Protein AF-A0A9D8MUG5-F1 (afdb_monomer_lite)

Foldseek 3Di:
DKFFAAPVLVVCVVVQLVLQVVLLVVDDPVCSVVSSVVQVVLSVVSNVQHQFKMFAKDQDDPPDDPPDTQIFTPDDIDGHDPQKGWQNQLWDDDDDPVVQLCQLQDPPAQLVHGRHAAWAWAAPPGNSHGIDITGDWDADPQLATWHWHDHDPDHDTDTDDHDQVSLKDKTFMFGPPPQDPDVPDRDDPDSVNSNNTHGQWIWIQHRGRRDTDIDGDDD

Structure (mmCIF, N/CA/C/O backbone):
data_AF-A0A9D8MUG5-F1
#
_entry.id   AF-A0A9D8MUG5-F1
#
loop_
_atom_site.group_PDB
_atom_site.id
_atom_site.type_symbol
_atom_site.label_atom_id
_atom_site.label_alt_id
_atom_site.label_comp_id
_atom_site.label_asym_id
_atom_site.label_entity_id
_atom_site.label_seq_id
_atom_site.pdbx_PDB_ins_code
_atom_site.Cartn_x
_atom_site.Cartn_y
_atom_site.Cartn_z
_atom_site.occupancy
_atom_site.B_iso_or_equiv
_atom_site.auth_seq_id
_atom_site.auth_comp_id
_atom_site.auth_asym_id
_atom_site.auth_atom_id
_atom_site.pdbx_PDB_model_num
ATOM 1 N N . TYR A 1 1 ? -7.964 1.085 -3.682 1.00 86.62 1 TYR A N 1
ATOM 2 C CA . TYR A 1 1 ? -6.526 1.235 -3.407 1.00 86.62 1 TYR A CA 1
ATOM 3 C C . TYR A 1 1 ? -5.907 -0.123 -3.105 1.00 86.62 1 TYR A C 1
ATOM 5 O O . TYR A 1 1 ? -6.587 -0.961 -2.523 1.00 86.62 1 TYR A O 1
ATOM 13 N N . MET A 1 2 ? -4.649 -0.337 -3.486 1.00 87.50 2 MET A N 1
ATOM 14 C CA . MET A 1 2 ? -3.816 -1.467 -3.066 1.00 87.50 2 MET A CA 1
ATOM 15 C C . MET A 1 2 ? -2.778 -0.959 -2.061 1.00 87.50 2 MET A C 1
ATOM 17 O O . MET A 1 2 ? -2.076 0.012 -2.348 1.00 87.50 2 MET A O 1
ATOM 21 N N . PHE A 1 3 ? -2.715 -1.590 -0.892 1.00 84.69 3 PHE A N 1
ATOM 22 C CA . PHE A 1 3 ? -1.836 -1.204 0.216 1.00 84.69 3 PHE A CA 1
ATOM 23 C C . PHE A 1 3 ? -0.739 -2.192 0.430 1.00 84.69 3 PHE A C 1
ATOM 25 O O . PHE A 1 3 ? -0.927 -3.369 0.165 1.00 84.69 3 PHE A O 1
ATOM 32 N N . PHE A 1 4 ? 0.344 -1.708 1.009 1.00 84.25 4 PHE A N 1
ATOM 33 C CA . PHE A 1 4 ? 1.510 -2.503 1.319 1.00 84.25 4 PHE A CA 1
ATOM 34 C C . PHE A 1 4 ? 1.827 -2.344 2.798 1.00 84.25 4 PHE A C 1
ATOM 36 O O . PHE A 1 4 ? 1.735 -1.242 3.343 1.00 84.25 4 PHE A O 1
ATOM 43 N N . VAL A 1 5 ? 2.219 -3.434 3.448 1.00 75.19 5 VAL A N 1
ATOM 44 C CA . VAL A 1 5 ? 2.819 -3.343 4.781 1.00 75.19 5 VAL A CA 1
ATOM 45 C C . VAL A 1 5 ? 4.248 -2.828 4.616 1.00 75.19 5 VAL A C 1
ATOM 47 O O . VAL A 1 5 ? 5.048 -3.437 3.906 1.00 75.19 5 VAL A O 1
ATOM 50 N N . THR A 1 6 ? 4.590 -1.713 5.264 1.00 70.81 6 THR A N 1
ATOM 51 C CA . THR A 1 6 ? 5.901 -1.056 5.095 1.00 70.81 6 THR A CA 1
ATOM 52 C C . THR A 1 6 ? 6.637 -0.831 6.409 1.00 70.81 6 THR A C 1
ATOM 54 O O . THR A 1 6 ? 6.110 -1.078 7.490 1.00 70.81 6 THR A O 1
ATOM 57 N N . THR A 1 7 ? 7.873 -0.335 6.342 1.00 59.06 7 THR A N 1
ATOM 58 C CA . THR A 1 7 ? 8.674 -0.016 7.536 1.00 59.06 7 THR A CA 1
ATOM 59 C C . THR A 1 7 ? 8.143 1.152 8.357 1.00 59.06 7 THR A C 1
ATOM 61 O O . THR A 1 7 ? 8.495 1.250 9.532 1.00 59.06 7 THR A O 1
ATOM 64 N N . ASN A 1 8 ? 7.239 1.985 7.824 1.00 59.84 8 ASN A N 1
ATOM 65 C CA . ASN A 1 8 ? 6.550 2.994 8.640 1.00 59.84 8 ASN A CA 1
ATOM 66 C C . ASN A 1 8 ? 5.778 2.371 9.807 1.00 59.84 8 ASN A C 1
ATOM 68 O O . ASN A 1 8 ? 5.581 3.029 10.824 1.00 59.84 8 ASN A O 1
ATOM 72 N N . VAL A 1 9 ? 5.433 1.084 9.721 1.00 57.09 9 VAL A N 1
ATOM 73 C CA . VAL A 1 9 ? 4.815 0.340 10.820 1.00 57.09 9 VAL A CA 1
ATOM 74 C C . VAL A 1 9 ? 5.749 0.235 12.044 1.00 57.09 9 VAL A C 1
ATOM 76 O O . VAL A 1 9 ? 5.262 0.244 13.172 1.00 57.09 9 VAL A O 1
ATOM 79 N N . TYR A 1 10 ? 7.082 0.207 11.877 1.00 56.44 10 TYR A N 1
ATOM 80 C CA . TYR A 1 10 ? 8.023 0.221 13.012 1.00 56.44 10 TYR A CA 1
ATOM 81 C C . TYR A 1 10 ? 8.071 1.577 13.717 1.00 56.44 10 TYR A C 1
ATOM 83 O O . TYR A 1 10 ? 8.024 1.621 14.946 1.00 56.44 10 TYR A O 1
ATOM 91 N N . TRP A 1 11 ? 8.117 2.672 12.955 1.00 59.03 11 TRP A N 1
ATOM 92 C CA . TRP A 1 11 ? 8.057 4.028 13.511 1.00 59.03 11 TRP A CA 1
ATOM 93 C C . TRP A 1 11 ? 6.721 4.277 14.218 1.00 59.03 11 TRP A C 1
ATOM 95 O O . TRP A 1 11 ? 6.674 4.852 15.304 1.00 59.03 11 TRP A O 1
ATOM 105 N N . GLU A 1 12 ? 5.638 3.750 13.650 1.00 67.25 12 GLU A N 1
ATOM 106 C CA . GLU A 1 12 ? 4.290 3.863 14.199 1.00 67.25 12 GLU A CA 1
ATOM 107 C C . GLU A 1 12 ? 3.987 2.866 15.326 1.00 67.25 12 GLU A C 1
ATOM 109 O O . GLU A 1 12 ? 3.013 3.057 16.056 1.00 67.25 12 GLU A O 1
ATOM 114 N N . ARG A 1 13 ? 4.830 1.846 15.553 1.00 67.50 13 ARG A N 1
ATOM 115 C CA . ARG A 1 13 ? 4.670 0.870 16.649 1.00 67.50 13 ARG A CA 1
ATOM 116 C C . ARG A 1 13 ? 4.502 1.555 17.999 1.00 67.50 13 ARG A C 1
ATOM 118 O O . ARG A 1 13 ? 3.660 1.147 18.794 1.00 67.50 13 ARG A O 1
ATOM 125 N N . ASN A 1 14 ? 5.282 2.608 18.236 1.00 69.25 14 ASN A N 1
ATOM 126 C CA . ASN A 1 14 ? 5.263 3.342 19.499 1.00 69.25 14 ASN A CA 1
ATOM 127 C C . ASN A 1 14 ? 3.945 4.113 19.700 1.00 69.25 14 ASN A C 1
ATOM 129 O O . ASN A 1 14 ? 3.515 4.304 20.834 1.00 69.25 14 ASN A O 1
ATOM 133 N N . ASN A 1 15 ? 3.264 4.490 18.613 1.00 79.50 15 ASN A N 1
ATOM 134 C CA . ASN A 1 15 ? 1.992 5.212 18.649 1.00 79.50 15 ASN A CA 1
ATOM 135 C C . ASN A 1 15 ? 0.775 4.294 18.490 1.00 79.50 15 ASN A C 1
ATOM 137 O O . ASN A 1 15 ? -0.341 4.703 18.821 1.00 79.50 15 ASN A O 1
ATOM 141 N N . PHE A 1 16 ? 0.965 3.069 17.989 1.00 85.06 16 PHE A N 1
ATOM 142 C CA . PHE A 1 16 ? -0.126 2.163 17.643 1.00 85.06 16 PHE A CA 1
ATOM 143 C C . PHE A 1 16 ? -1.050 1.904 18.826 1.00 85.06 16 PHE A C 1
ATOM 145 O O . PHE A 1 16 ? -2.257 2.060 18.687 1.00 85.06 16 PHE A O 1
ATOM 152 N N . GLN A 1 17 ? -0.507 1.578 20.003 1.00 86.88 17 GLN A N 1
ATOM 153 C CA . GLN A 1 17 ? -1.332 1.291 21.178 1.00 86.88 17 GLN A CA 1
ATOM 154 C C . GLN A 1 17 ? -2.202 2.494 21.571 1.00 86.88 17 GLN A C 1
ATOM 156 O O . GLN A 1 17 ? -3.388 2.330 21.858 1.00 86.88 17 GLN A O 1
ATOM 161 N N . THR A 1 18 ? -1.633 3.700 21.546 1.00 89.44 18 THR A N 1
ATOM 162 C CA . THR A 1 18 ? -2.350 4.940 21.861 1.00 89.44 18 THR A CA 1
ATOM 163 C C . THR A 1 18 ? -3.447 5.217 20.838 1.00 89.44 18 THR A C 1
ATOM 165 O O . THR A 1 18 ? -4.594 5.444 21.219 1.00 89.44 18 THR A O 1
ATOM 168 N N . ARG A 1 19 ? -3.139 5.138 19.537 1.00 90.75 19 ARG A N 1
ATOM 169 C CA . ARG A 1 19 ? -4.132 5.368 18.476 1.00 90.75 19 ARG A CA 1
ATOM 170 C C . ARG A 1 19 ? -5.212 4.286 18.452 1.00 90.75 19 ARG A C 1
ATOM 172 O O . ARG A 1 19 ? -6.381 4.595 18.244 1.00 90.75 19 ARG A O 1
ATOM 179 N N . LEU A 1 20 ? -4.853 3.034 18.727 1.00 91.94 20 LEU A N 1
ATOM 180 C CA . LEU A 1 20 ? -5.801 1.929 18.828 1.00 91.94 20 LEU A CA 1
ATOM 181 C C . LEU A 1 20 ? -6.767 2.141 19.998 1.00 91.94 20 LEU A C 1
ATOM 183 O O . LEU A 1 20 ? -7.965 1.934 19.837 1.00 91.94 20 LEU A O 1
ATOM 187 N N . ASN A 1 21 ? -6.271 2.608 21.148 1.00 91.31 21 ASN A N 1
ATOM 188 C CA . ASN A 1 21 ? -7.122 2.957 22.287 1.00 91.31 21 ASN A CA 1
ATOM 189 C C . ASN A 1 21 ? -8.087 4.104 21.956 1.00 91.31 21 ASN A C 1
ATOM 191 O O . ASN A 1 21 ? -9.215 4.094 22.440 1.00 91.31 21 ASN A O 1
ATOM 195 N N . LEU A 1 22 ? -7.673 5.077 21.137 1.00 91.88 22 LEU A N 1
ATOM 196 C CA . LEU A 1 22 ? -8.565 6.137 20.655 1.00 91.88 22 LEU A CA 1
ATOM 197 C C . LEU A 1 22 ? -9.647 5.576 19.725 1.00 91.88 22 LEU A C 1
ATOM 199 O O . LEU A 1 22 ? -10.823 5.817 19.972 1.00 91.88 22 LEU A O 1
ATOM 203 N N . ALA A 1 23 ? -9.273 4.759 18.736 1.00 91.81 23 ALA A N 1
ATOM 204 C CA . ALA A 1 23 ? -10.227 4.100 17.839 1.00 91.81 23 ALA A CA 1
ATOM 205 C C . ALA A 1 23 ? -11.210 3.184 18.596 1.00 91.81 23 ALA A C 1
ATOM 207 O O . ALA A 1 23 ? -12.380 3.073 18.238 1.00 91.81 23 ALA A O 1
ATOM 208 N N . ALA A 1 24 ? -10.764 2.563 19.690 1.00 92.12 24 ALA A N 1
ATOM 209 C CA . ALA A 1 24 ? -11.597 1.708 20.529 1.00 92.12 24 ALA A CA 1
ATOM 210 C C . ALA A 1 24 ? -12.730 2.472 21.239 1.00 92.12 24 ALA A C 1
ATOM 212 O O . ALA A 1 24 ? -13.757 1.868 21.541 1.00 92.12 24 ALA A O 1
ATOM 213 N N . ARG A 1 25 ? -12.579 3.788 21.462 1.00 90.62 25 ARG A N 1
ATOM 214 C CA . ARG A 1 25 ? -13.641 4.651 22.018 1.00 90.62 25 ARG A CA 1
ATOM 215 C C . ARG A 1 25 ? -14.795 4.872 21.042 1.00 90.62 25 ARG A C 1
ATOM 217 O O . ARG A 1 25 ? -15.888 5.210 21.476 1.00 90.62 25 ARG A O 1
ATOM 224 N N . GLU A 1 26 ? -14.555 4.684 19.745 1.00 88.31 26 GLU A N 1
ATOM 225 C CA . GLU A 1 26 ? -15.586 4.759 18.703 1.00 88.31 26 GLU A CA 1
ATOM 226 C C . GLU A 1 26 ? -16.394 3.453 18.597 1.00 88.31 26 GLU A C 1
ATOM 228 O O . GLU A 1 26 ? -17.398 3.405 17.888 1.00 88.31 26 GLU A O 1
ATOM 233 N N . GLN A 1 27 ? -15.962 2.378 19.269 1.00 89.69 27 GLN A N 1
ATOM 234 C CA . GLN A 1 27 ? -16.643 1.085 19.239 1.00 89.69 27 GLN A CA 1
ATOM 235 C C . GLN A 1 27 ? -17.690 0.969 20.357 1.00 89.69 27 GLN A C 1
ATOM 237 O O . GLN A 1 27 ? -17.507 1.543 21.434 1.00 89.69 27 GLN A O 1
ATOM 242 N N . PRO A 1 28 ? -18.761 0.178 20.155 1.00 91.50 28 PRO A N 1
ATOM 243 C CA . PRO A 1 28 ? -19.678 -0.179 21.233 1.00 91.50 28 PRO A CA 1
ATOM 244 C C . PRO A 1 28 ? -18.924 -0.835 22.395 1.00 91.50 28 PRO A C 1
ATOM 246 O O . PRO A 1 28 ? -18.070 -1.692 22.165 1.00 91.50 28 PRO A O 1
ATOM 249 N N . SER A 1 29 ? -19.280 -0.493 23.636 1.00 86.50 29 SER A N 1
ATOM 250 C CA . SER A 1 29 ? -18.598 -0.984 24.848 1.00 86.50 29 SER A CA 1
ATOM 251 C C . SER A 1 29 ? -18.502 -2.513 24.920 1.00 86.50 29 SER A C 1
ATOM 253 O O . SER A 1 29 ? -17.484 -3.051 25.347 1.00 86.50 29 SER A O 1
ATOM 255 N N . ALA A 1 30 ? -19.534 -3.216 24.444 1.00 89.69 30 ALA A N 1
ATOM 256 C CA . ALA A 1 30 ? -19.579 -4.677 24.389 1.00 89.69 30 ALA A CA 1
ATOM 257 C C . ALA A 1 30 ? -18.585 -5.299 23.383 1.00 89.69 30 ALA A C 1
ATOM 259 O O . ALA A 1 30 ? -18.230 -6.468 23.514 1.00 89.69 30 ALA A O 1
ATOM 260 N N . GLU A 1 31 ? -18.129 -4.544 22.379 1.00 90.88 31 GLU A N 1
ATOM 261 C CA . GLU A 1 31 ? -17.195 -5.016 21.346 1.00 90.88 31 GLU A CA 1
ATOM 262 C C . GLU A 1 31 ? -15.752 -4.549 21.582 1.00 90.88 31 GLU A C 1
ATOM 264 O O . GLU A 1 31 ? -14.830 -5.081 20.960 1.00 90.88 31 GLU A O 1
ATOM 269 N N . THR A 1 32 ? -15.537 -3.573 22.470 1.00 92.19 32 THR A N 1
ATOM 270 C CA . THR A 1 32 ? -14.250 -2.890 22.665 1.00 92.19 32 THR A CA 1
ATOM 271 C C . THR A 1 32 ? -13.103 -3.858 22.947 1.00 92.19 32 THR A C 1
ATOM 273 O O . THR A 1 32 ? -12.063 -3.781 22.292 1.00 92.19 32 THR A O 1
ATOM 276 N N . GLU A 1 33 ? -13.273 -4.793 23.884 1.00 91.56 33 GLU A N 1
ATOM 277 C CA .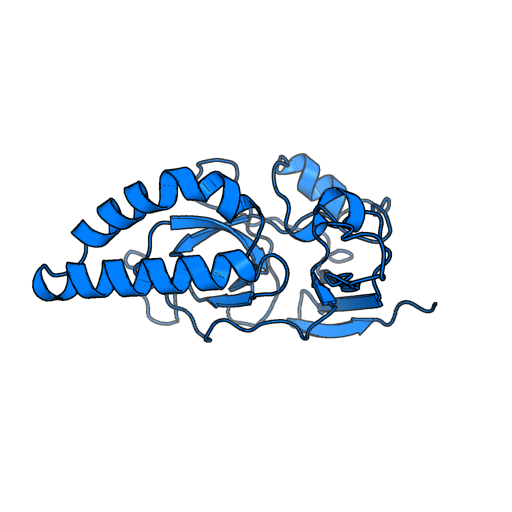 GLU A 1 33 ? -12.207 -5.732 24.250 1.00 91.56 33 GLU A CA 1
ATOM 278 C C . GLU A 1 33 ? -11.846 -6.658 23.081 1.00 91.56 33 GLU A C 1
ATOM 280 O O . GLU A 1 33 ? -10.672 -6.795 22.724 1.00 91.56 33 GLU A O 1
ATOM 285 N N . ARG A 1 34 ? -12.859 -7.219 22.413 1.00 92.44 34 ARG A N 1
ATOM 286 C CA . ARG A 1 34 ? -12.675 -8.075 21.237 1.00 92.44 34 ARG A CA 1
ATOM 287 C C . ARG A 1 34 ? -11.999 -7.319 20.093 1.00 92.44 34 ARG A C 1
ATOM 289 O O . ARG A 1 34 ? -11.113 -7.864 19.431 1.00 92.44 34 ARG A O 1
ATOM 296 N N . PHE A 1 35 ? -12.386 -6.066 19.861 1.00 94.00 35 PHE A N 1
ATOM 297 C CA . PHE A 1 35 ? -11.761 -5.194 18.868 1.00 94.00 35 PHE A CA 1
ATOM 298 C C . PHE A 1 35 ? -10.282 -4.944 19.185 1.00 94.00 35 PHE A C 1
ATOM 300 O O . PHE A 1 35 ? -9.434 -5.095 18.303 1.00 94.00 35 PHE A O 1
ATOM 307 N N . LEU A 1 36 ? -9.954 -4.612 20.436 1.00 93.44 36 LEU A N 1
ATOM 308 C CA . LEU A 1 36 ? -8.576 -4.384 20.868 1.00 93.44 36 LEU A CA 1
ATOM 309 C C . LEU A 1 36 ? -7.717 -5.639 20.689 1.00 93.44 36 LEU A C 1
ATOM 311 O O . LEU A 1 36 ? -6.631 -5.558 20.116 1.00 93.44 36 LEU A O 1
ATOM 315 N N . GLN A 1 37 ? -8.200 -6.795 21.150 1.00 92.94 37 GLN A N 1
ATOM 316 C CA . GLN A 1 37 ? -7.468 -8.060 21.056 1.00 92.94 37 GLN A CA 1
ATOM 317 C C . GLN A 1 37 ? -7.238 -8.475 19.596 1.00 92.94 37 GLN A C 1
ATOM 319 O O . GLN A 1 37 ? -6.098 -8.715 19.195 1.00 92.94 37 GLN A O 1
ATOM 324 N N . SER A 1 38 ? -8.296 -8.489 18.778 1.00 93.12 38 SER A N 1
ATOM 325 C CA . SER A 1 38 ? -8.195 -8.858 17.358 1.00 93.12 38 SER A CA 1
ATOM 326 C C . SER A 1 38 ? -7.302 -7.901 16.563 1.00 93.12 38 SER A C 1
ATOM 328 O O . SER A 1 38 ? -6.494 -8.349 15.750 1.00 93.12 38 SER A O 1
ATOM 330 N N . SER A 1 39 ? -7.372 -6.594 16.836 1.00 92.94 39 SER A N 1
ATOM 331 C CA . SER A 1 39 ? -6.522 -5.599 16.174 1.00 92.94 39 SER A CA 1
ATOM 332 C C . SER A 1 39 ? -5.051 -5.747 16.557 1.00 92.94 39 SER A C 1
ATOM 334 O O . SER A 1 39 ? -4.192 -5.631 15.689 1.00 92.94 39 SER A O 1
ATOM 336 N N . LYS A 1 40 ? -4.736 -6.042 17.825 1.00 90.31 40 LYS A N 1
ATOM 337 C CA . LYS A 1 40 ? -3.352 -6.300 18.258 1.00 90.31 40 LYS A CA 1
ATOM 338 C C . LYS A 1 40 ? -2.774 -7.547 17.599 1.00 90.31 40 LYS A C 1
ATOM 340 O O . LYS A 1 40 ? -1.646 -7.502 17.119 1.00 90.31 40 LYS A O 1
ATOM 345 N N . LEU A 1 41 ? -3.545 -8.634 17.547 1.00 91.19 41 LEU A N 1
ATOM 346 C CA . LEU A 1 41 ? -3.113 -9.873 16.903 1.00 91.19 41 LEU A CA 1
ATOM 347 C C . LEU A 1 41 ? -2.821 -9.647 15.416 1.00 91.19 41 LEU A C 1
ATOM 349 O O . LEU A 1 41 ? -1.750 -10.003 14.930 1.00 91.19 41 LEU A O 1
ATOM 353 N N . LEU A 1 42 ? -3.750 -8.997 14.710 1.00 90.88 42 LEU A N 1
ATOM 354 C CA . LEU A 1 42 ? -3.586 -8.713 13.289 1.00 90.88 42 LEU A CA 1
ATOM 355 C C . LEU A 1 42 ? -2.393 -7.781 13.028 1.00 90.88 42 LEU A C 1
ATOM 357 O O . LEU A 1 42 ? -1.621 -8.026 12.108 1.00 90.88 42 LEU A O 1
ATOM 361 N N . TRP A 1 43 ? -2.196 -6.756 13.861 1.00 87.12 43 TRP A N 1
ATOM 362 C CA . TRP A 1 43 ? -1.035 -5.865 13.785 1.00 87.12 43 TRP A CA 1
ATOM 363 C C . TRP A 1 43 ? 0.289 -6.628 13.930 1.00 87.12 43 TRP A C 1
ATOM 365 O O . TRP A 1 43 ? 1.184 -6.457 13.104 1.00 87.12 43 TRP A O 1
ATOM 375 N N . THR A 1 44 ? 0.405 -7.498 14.939 1.00 85.06 44 THR A N 1
ATOM 376 C CA . THR A 1 44 ? 1.609 -8.315 15.162 1.00 85.06 44 THR A CA 1
ATOM 377 C C . THR A 1 44 ? 1.914 -9.211 13.965 1.00 85.06 44 THR A C 1
ATOM 379 O O . THR A 1 44 ? 3.061 -9.258 13.523 1.00 85.06 44 THR A O 1
ATOM 382 N N . ASN A 1 45 ? 0.894 -9.863 13.402 1.00 86.69 45 ASN A N 1
ATOM 383 C CA . ASN A 1 45 ? 1.056 -10.720 12.227 1.00 86.69 45 ASN A CA 1
ATOM 384 C C . ASN A 1 45 ? 1.517 -9.917 11.005 1.00 86.69 45 ASN A C 1
ATOM 386 O O . ASN A 1 45 ? 2.424 -10.332 10.290 1.00 86.69 45 ASN A O 1
ATOM 390 N N . LEU A 1 46 ? 0.924 -8.742 10.780 1.00 86.38 46 LEU A N 1
ATOM 391 C CA . LEU A 1 46 ? 1.242 -7.914 9.620 1.00 86.38 46 LEU A CA 1
ATOM 392 C C . LEU A 1 46 ? 2.620 -7.268 9.714 1.00 86.38 46 LEU A C 1
ATOM 394 O O . LEU A 1 46 ? 3.295 -7.190 8.698 1.00 86.38 46 LEU A O 1
ATOM 398 N N . ILE A 1 47 ? 3.088 -6.863 10.901 1.00 80.56 47 ILE A N 1
ATOM 399 C CA . ILE A 1 47 ? 4.452 -6.325 11.066 1.00 80.56 47 ILE A CA 1
ATOM 400 C C . ILE A 1 47 ? 5.516 -7.282 10.532 1.00 80.56 47 ILE A C 1
ATOM 402 O O . ILE A 1 47 ? 6.518 -6.832 9.981 1.00 80.56 47 ILE A O 1
ATOM 406 N N . GLN A 1 48 ? 5.311 -8.588 10.691 1.00 79.94 48 GLN A N 1
ATOM 407 C CA . GLN A 1 48 ? 6.259 -9.602 10.231 1.00 79.94 48 GLN A CA 1
ATOM 408 C C . GLN A 1 48 ? 6.254 -9.767 8.703 1.00 79.94 48 GLN A C 1
ATOM 410 O O . GLN A 1 48 ? 7.157 -10.381 8.147 1.00 79.94 48 GLN A O 1
ATOM 415 N N . GLN A 1 49 ? 5.264 -9.194 8.016 1.00 85.00 49 GLN A N 1
ATOM 416 C CA . GLN A 1 49 ? 5.061 -9.299 6.572 1.00 85.00 49 GLN A CA 1
ATOM 417 C C . GLN A 1 49 ? 5.408 -7.991 5.839 1.00 85.00 49 GLN A C 1
ATOM 419 O O . GLN A 1 49 ? 4.829 -7.650 4.803 1.00 85.00 49 GLN A O 1
ATOM 424 N N . GLN A 1 50 ? 6.347 -7.216 6.387 1.00 83.25 50 GLN A N 1
ATOM 425 C CA . GLN A 1 50 ? 6.831 -5.998 5.741 1.00 83.25 50 GLN A CA 1
ATOM 426 C C . GLN A 1 50 ? 7.394 -6.290 4.355 1.00 83.25 50 GLN A C 1
ATOM 428 O O . GLN A 1 50 ? 8.130 -7.252 4.155 1.00 83.25 50 GLN A O 1
ATOM 433 N N . TYR A 1 51 ? 7.031 -5.435 3.400 1.00 85.88 51 TYR A N 1
ATOM 434 C CA . TYR A 1 51 ? 7.387 -5.543 1.985 1.00 85.88 51 TYR A CA 1
ATOM 435 C C . TYR A 1 51 ? 6.870 -6.798 1.272 1.00 85.88 51 TYR A C 1
ATOM 437 O O . TYR A 1 51 ? 7.114 -6.955 0.079 1.00 85.88 51 TYR A O 1
ATOM 445 N N . THR A 1 52 ? 6.134 -7.677 1.950 1.00 89.69 52 THR A N 1
ATOM 446 C CA . THR A 1 52 ? 5.610 -8.919 1.368 1.00 89.69 52 THR A CA 1
ATOM 447 C C . THR A 1 52 ? 4.091 -8.980 1.399 1.00 89.69 52 THR A C 1
ATOM 449 O O . THR A 1 52 ? 3.507 -9.644 0.546 1.00 89.69 52 THR A O 1
ATOM 452 N N . ALA A 1 53 ? 3.435 -8.265 2.315 1.00 90.75 53 ALA A N 1
ATOM 453 C CA . ALA A 1 53 ? 1.983 -8.240 2.411 1.00 90.75 53 ALA A CA 1
ATOM 454 C C . ALA A 1 53 ? 1.336 -7.045 1.710 1.00 90.75 53 ALA A C 1
ATOM 456 O O . ALA A 1 53 ? 1.828 -5.913 1.756 1.00 90.75 53 ALA A O 1
ATOM 457 N N . TYR A 1 54 ? 0.173 -7.310 1.119 1.00 93.56 54 TYR A N 1
ATOM 458 C CA . TYR A 1 54 ? -0.697 -6.309 0.529 1.00 93.56 54 TYR A CA 1
ATOM 459 C C . TYR A 1 54 ? -2.179 -6.646 0.715 1.00 93.56 54 TYR A C 1
ATOM 461 O O . TYR A 1 54 ? -2.554 -7.800 0.912 1.00 93.56 54 TYR A O 1
ATOM 469 N N . ALA A 1 55 ? -3.042 -5.639 0.616 1.00 93.75 55 ALA A N 1
ATOM 470 C CA . ALA A 1 55 ? -4.491 -5.825 0.604 1.00 93.75 55 ALA A CA 1
ATOM 471 C C . ALA A 1 55 ? -5.168 -4.797 -0.303 1.00 93.75 55 ALA A C 1
ATOM 473 O O . ALA A 1 55 ? -4.608 -3.735 -0.587 1.00 93.75 55 ALA A O 1
ATOM 474 N N . ILE A 1 56 ? -6.386 -5.103 -0.752 1.00 92.31 56 ILE A N 1
ATOM 475 C CA . ILE A 1 56 ? -7.224 -4.154 -1.485 1.00 92.31 56 ILE A CA 1
ATOM 476 C C . ILE A 1 56 ? -8.196 -3.504 -0.509 1.00 92.31 56 ILE A C 1
ATOM 478 O O . ILE A 1 56 ? -8.864 -4.180 0.270 1.00 92.31 56 ILE A O 1
ATOM 482 N N . TYR A 1 57 ? -8.318 -2.187 -0.595 1.00 91.69 57 TYR A N 1
ATOM 483 C CA . TYR A 1 57 ? -9.165 -1.381 0.271 1.00 91.69 57 TYR A CA 1
ATOM 484 C C . TYR A 1 57 ? -9.932 -0.333 -0.518 1.00 91.69 57 TYR A C 1
ATOM 486 O O . TYR A 1 57 ? -9.425 0.269 -1.473 1.00 91.69 57 TYR A O 1
ATOM 494 N N . ALA A 1 58 ? -11.146 -0.072 -0.060 1.00 90.38 58 ALA A N 1
ATOM 495 C CA . ALA A 1 58 ? -11.997 0.999 -0.532 1.00 90.38 58 ALA A CA 1
ATOM 496 C C . ALA A 1 58 ? -12.276 1.968 0.620 1.00 90.38 58 ALA A C 1
ATOM 498 O O . ALA A 1 58 ? -12.809 1.563 1.648 1.00 90.38 58 ALA A O 1
ATOM 499 N N . ASP A 1 59 ? -11.941 3.246 0.429 1.00 83.56 59 ASP A N 1
ATOM 500 C CA . ASP A 1 59 ? -12.311 4.320 1.368 1.00 83.56 59 ASP A CA 1
ATOM 501 C C . ASP A 1 59 ? -13.796 4.701 1.228 1.00 83.56 59 ASP A C 1
ATOM 503 O O . ASP A 1 59 ? -14.469 5.097 2.180 1.00 83.56 59 ASP A O 1
ATOM 507 N N . ARG A 1 60 ? -14.310 4.557 0.002 1.00 80.88 60 ARG A N 1
ATOM 508 C CA . ARG A 1 60 ? -15.699 4.788 -0.394 1.00 80.88 60 ARG A CA 1
ATOM 509 C C . ARG A 1 60 ? -16.108 3.768 -1.445 1.00 80.88 60 ARG A C 1
ATOM 511 O O . ARG A 1 60 ? -15.273 3.247 -2.185 1.00 80.88 60 ARG A O 1
ATOM 518 N N . THR A 1 61 ? -17.402 3.536 -1.538 1.00 76.81 61 THR A N 1
ATOM 519 C CA . THR A 1 61 ? -18.051 2.679 -2.522 1.00 76.81 61 THR A CA 1
ATOM 520 C C . THR A 1 61 ? -19.195 3.408 -3.212 1.00 76.81 61 THR A C 1
ATOM 522 O O . THR A 1 61 ? -19.647 4.461 -2.763 1.00 76.81 61 THR A O 1
ATOM 525 N N . VAL A 1 62 ? -19.640 2.871 -4.349 1.00 74.12 62 VAL A N 1
ATOM 526 C CA . VAL A 1 62 ? -20.768 3.439 -5.095 1.00 74.12 62 VAL A CA 1
ATOM 527 C C . VAL A 1 62 ? -22.005 3.442 -4.194 1.00 74.12 62 VAL A C 1
ATOM 529 O O . VAL A 1 62 ? -22.369 2.406 -3.644 1.00 74.12 62 VAL A O 1
ATOM 532 N N . GLY A 1 63 ? -22.629 4.611 -4.039 1.00 76.06 63 GLY A N 1
ATOM 533 C CA . GLY A 1 63 ? -23.790 4.812 -3.168 1.00 76.06 63 GLY A CA 1
ATOM 534 C C . GLY A 1 63 ? -23.472 5.383 -1.781 1.00 76.06 63 GLY A C 1
ATOM 535 O O . GLY A 1 63 ? -24.404 5.777 -1.080 1.00 76.06 63 GLY A O 1
ATOM 536 N N . ASP A 1 64 ? -22.196 5.494 -1.390 1.00 80.81 64 ASP A N 1
ATOM 537 C CA . ASP A 1 64 ? -21.830 6.194 -0.155 1.00 80.81 64 ASP A CA 1
ATOM 538 C C . ASP A 1 64 ? -22.085 7.703 -0.291 1.00 80.81 64 ASP A C 1
ATOM 540 O O . ASP A 1 64 ? -21.732 8.333 -1.292 1.00 80.81 64 ASP A O 1
ATOM 544 N N . GLN A 1 65 ? -22.693 8.295 0.738 1.00 77.94 65 GLN A N 1
ATOM 545 C CA . GLN A 1 65 ? -22.949 9.732 0.772 1.00 77.94 65 GLN A CA 1
ATOM 546 C C . GLN A 1 65 ? -21.628 10.513 0.859 1.00 77.94 65 GLN A C 1
ATOM 548 O O . GLN A 1 65 ? -20.713 10.084 1.568 1.00 77.94 65 GLN A O 1
ATOM 553 N N . PRO A 1 66 ? -21.511 11.697 0.224 1.00 71.06 66 PRO A N 1
ATOM 554 C CA . PRO A 1 66 ? -20.273 12.478 0.236 1.00 71.06 66 PRO A CA 1
ATOM 555 C C . PRO A 1 66 ? -19.720 12.788 1.635 1.00 71.06 66 PRO A C 1
ATOM 557 O O . PRO A 1 66 ? -18.504 12.926 1.784 1.00 71.06 66 PRO A O 1
ATOM 560 N N . SER A 1 67 ? -20.594 12.862 2.644 1.00 77.19 67 SER A N 1
ATOM 561 C CA . SER A 1 67 ? -20.276 13.137 4.048 1.00 77.19 67 SER A CA 1
ATOM 562 C C . SER A 1 67 ? -19.991 11.893 4.900 1.00 77.19 67 SER A C 1
ATOM 564 O O . SER A 1 67 ? -19.482 12.036 6.007 1.00 77.19 67 SER A O 1
ATOM 566 N N . GLN A 1 68 ? -20.280 10.678 4.416 1.00 77.19 68 GLN A N 1
ATOM 567 C CA . GLN A 1 68 ? -20.114 9.441 5.185 1.00 77.19 68 GLN A CA 1
ATOM 568 C C . GLN A 1 68 ? -19.226 8.449 4.437 1.00 77.19 68 GLN A C 1
ATOM 570 O O . GLN A 1 68 ? -19.674 7.725 3.550 1.00 77.19 68 GLN A O 1
ATOM 575 N N . LYS A 1 69 ? -17.948 8.398 4.823 1.00 81.75 69 LYS A N 1
ATOM 576 C CA . LYS A 1 69 ? -17.020 7.363 4.356 1.00 81.75 69 LYS A CA 1
ATOM 577 C C . LYS A 1 69 ? -17.315 6.043 5.065 1.00 81.75 69 LYS A C 1
ATOM 579 O O . LYS A 1 69 ? -17.548 6.030 6.273 1.00 81.75 69 LYS A O 1
ATOM 584 N N . ARG A 1 70 ? -17.265 4.936 4.325 1.00 87.44 70 ARG A N 1
ATOM 585 C CA . ARG A 1 70 ? -17.413 3.573 4.858 1.00 87.44 70 ARG A CA 1
ATOM 586 C C . ARG A 1 70 ? -16.204 2.735 4.448 1.00 87.44 70 ARG A C 1
ATOM 588 O O . ARG A 1 70 ? -16.313 1.907 3.538 1.00 87.44 70 ARG A O 1
ATOM 595 N N . PRO A 1 71 ? -15.044 2.974 5.084 1.00 89.19 71 PRO A N 1
ATOM 596 C CA . PRO A 1 71 ? -13.820 2.283 4.730 1.00 89.19 71 PRO A CA 1
ATOM 597 C C . PRO A 1 71 ? -13.963 0.777 4.941 1.00 89.19 71 PRO A C 1
ATOM 599 O O . PRO A 1 71 ? -14.511 0.324 5.948 1.00 89.19 71 PRO A O 1
ATOM 602 N N . ARG A 1 72 ? -13.461 -0.016 3.994 1.00 91.81 72 ARG A N 1
ATOM 603 C CA . ARG A 1 72 ? -13.445 -1.479 4.091 1.00 91.81 72 ARG A CA 1
ATOM 604 C C . ARG A 1 72 ? -12.324 -2.100 3.279 1.00 91.81 72 ARG A C 1
ATOM 606 O O . ARG A 1 72 ? -11.978 -1.636 2.194 1.00 91.81 72 ARG A O 1
ATOM 613 N N . TYR A 1 73 ? -11.821 -3.209 3.795 1.00 92.19 73 TYR A N 1
ATOM 614 C CA . TYR A 1 73 ? -10.966 -4.116 3.049 1.00 92.19 73 TYR A CA 1
ATOM 615 C C . TYR A 1 73 ? -11.842 -4.921 2.083 1.00 92.19 73 TYR A C 1
ATOM 617 O O . TYR A 1 73 ? -12.859 -5.485 2.480 1.00 92.19 73 TYR A O 1
ATOM 625 N N . LEU A 1 74 ? -11.488 -4.906 0.799 1.00 92.00 74 LEU A N 1
ATOM 626 C CA . LEU A 1 74 ? -12.149 -5.688 -0.251 1.00 92.00 74 LEU A CA 1
ATOM 627 C C . LEU A 1 74 ? -11.564 -7.098 -0.363 1.00 92.00 74 LEU A C 1
ATOM 629 O O . LEU A 1 74 ? -12.183 -7.983 -0.945 1.00 92.00 74 LEU A O 1
ATOM 633 N N . THR A 1 75 ? -10.362 -7.293 0.170 1.00 92.50 75 THR A N 1
ATOM 634 C CA . THR A 1 75 ? -9.710 -8.593 0.287 1.00 92.50 75 THR A CA 1
ATOM 635 C C . THR A 1 75 ? -9.129 -8.739 1.680 1.00 92.50 75 THR A C 1
ATOM 637 O O . THR A 1 75 ? -8.728 -7.747 2.288 1.00 92.50 75 THR A O 1
ATOM 640 N N . GLU A 1 76 ? -8.967 -9.980 2.123 1.00 91.88 76 GLU A N 1
ATOM 641 C CA . GLU A 1 76 ? -8.011 -10.286 3.185 1.00 91.88 76 GLU A CA 1
ATOM 642 C C . GLU A 1 76 ? -6.594 -9.843 2.788 1.00 91.88 76 GLU A C 1
ATOM 644 O O . GLU A 1 76 ? -6.297 -9.595 1.607 1.00 91.88 76 GLU A O 1
ATOM 649 N N . TRP A 1 77 ? -5.717 -9.751 3.785 1.00 91.44 77 TRP A N 1
ATOM 650 C CA . TRP A 1 77 ? -4.293 -9.547 3.554 1.00 91.44 77 TRP A CA 1
ATOM 651 C C . TRP A 1 77 ? -3.702 -10.747 2.815 1.00 91.44 77 TRP A C 1
ATOM 653 O O . TRP A 1 77 ? -3.901 -11.899 3.194 1.00 91.44 77 TRP A O 1
ATOM 663 N N . LYS A 1 78 ? -2.981 -10.459 1.736 1.00 93.25 78 LYS A N 1
ATOM 664 C CA . LYS A 1 78 ? -2.279 -11.432 0.903 1.00 93.25 78 LYS A CA 1
ATOM 665 C C . LYS A 1 78 ? -0.785 -11.234 1.065 1.00 93.25 78 LYS A C 1
ATOM 667 O O . LYS A 1 78 ? -0.335 -10.099 1.193 1.00 93.25 78 LYS A O 1
ATOM 672 N N . THR A 1 79 ? -0.024 -12.314 0.982 1.00 91.12 79 THR A N 1
ATOM 673 C CA . THR A 1 79 ? 1.439 -12.287 1.017 1.00 91.12 79 THR A CA 1
ATOM 674 C C . THR A 1 79 ? 2.025 -12.725 -0.315 1.00 91.12 79 THR A C 1
ATOM 676 O O . THR A 1 79 ? 1.442 -13.531 -1.045 1.00 91.12 79 THR A O 1
ATOM 679 N N . LEU A 1 80 ? 3.188 -12.175 -0.649 1.00 90.19 80 LEU A N 1
ATOM 680 C CA . LEU A 1 80 ? 4.041 -12.727 -1.688 1.00 90.19 80 LEU A CA 1
ATOM 681 C C . LEU A 1 80 ? 4.590 -14.102 -1.254 1.00 90.19 80 LEU A C 1
ATOM 683 O O . LEU A 1 80 ? 4.676 -14.369 -0.052 1.00 90.19 80 LEU A O 1
ATOM 687 N N . PRO A 1 81 ? 4.968 -14.970 -2.212 1.00 88.38 81 PRO A N 1
ATOM 688 C CA . PRO A 1 81 ? 5.664 -16.217 -1.909 1.00 88.38 81 PRO A CA 1
ATOM 689 C C . PRO A 1 81 ? 6.942 -15.995 -1.093 1.00 88.38 81 PRO A C 1
ATOM 691 O O . PRO A 1 81 ? 7.547 -14.922 -1.129 1.00 88.38 81 PRO A O 1
ATOM 694 N N . GLU A 1 82 ? 7.384 -17.036 -0.391 1.00 83.12 82 GLU A N 1
ATOM 695 C CA . GLU A 1 82 ? 8.638 -16.987 0.357 1.00 83.12 82 GLU A CA 1
ATOM 696 C C . GLU A 1 82 ? 9.840 -16.690 -0.554 1.00 83.12 82 GLU A C 1
ATOM 698 O O . GLU A 1 82 ? 9.909 -17.123 -1.705 1.00 83.12 82 GLU A O 1
ATOM 703 N N . GLY A 1 83 ? 10.807 -15.936 -0.026 1.00 81.44 83 GLY A N 1
ATOM 704 C CA . GLY A 1 83 ? 12.038 -15.593 -0.744 1.00 81.44 83 G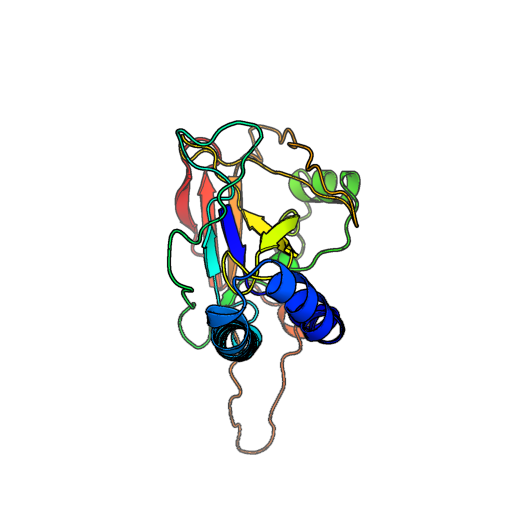LY A CA 1
ATOM 705 C C . GLY A 1 83 ? 11.909 -14.439 -1.746 1.00 81.44 83 GLY A C 1
ATOM 706 O O . GLY A 1 83 ? 12.882 -14.117 -2.432 1.00 81.44 83 GLY A O 1
ATOM 707 N N . VAL A 1 84 ? 10.753 -13.772 -1.822 1.00 86.62 84 VAL A N 1
ATOM 708 C CA . VAL A 1 84 ? 10.577 -12.546 -2.615 1.00 86.62 84 VAL A CA 1
ATOM 709 C C . VAL A 1 84 ? 9.897 -11.437 -1.820 1.00 86.62 84 VAL A C 1
ATOM 711 O O . VAL A 1 84 ? 9.141 -11.688 -0.887 1.00 86.62 84 VAL A O 1
ATOM 714 N N . MET A 1 85 ? 10.168 -10.190 -2.198 1.00 88.38 85 MET A N 1
ATOM 715 C CA . MET A 1 85 ? 9.505 -9.019 -1.624 1.00 88.38 85 MET A CA 1
ATOM 716 C C . MET A 1 85 ? 9.366 -7.896 -2.646 1.00 88.38 85 MET A C 1
ATOM 718 O O . MET A 1 85 ? 10.101 -7.848 -3.635 1.00 88.38 85 MET A O 1
ATOM 722 N N . PHE A 1 86 ? 8.444 -6.969 -2.398 1.00 89.88 86 PHE A N 1
ATOM 723 C CA . PHE A 1 86 ? 8.408 -5.694 -3.102 1.00 89.88 86 PHE A CA 1
ATOM 724 C C . PHE A 1 86 ? 9.676 -4.899 -2.787 1.00 89.88 86 PHE A C 1
ATOM 726 O O . PHE A 1 86 ? 10.159 -4.900 -1.654 1.00 89.88 86 PHE A O 1
ATOM 733 N N . HIS A 1 87 ? 10.211 -4.204 -3.787 1.00 87.81 87 HIS A N 1
ATOM 734 C CA . HIS A 1 87 ? 11.431 -3.425 -3.622 1.00 87.81 87 HIS A CA 1
ATOM 735 C C . HIS A 1 87 ? 11.273 -2.363 -2.511 1.00 87.81 87 HIS A C 1
ATOM 737 O O . HIS A 1 87 ? 10.409 -1.489 -2.644 1.00 87.81 87 HIS A O 1
ATOM 743 N N . PRO A 1 88 ? 12.110 -2.357 -1.451 1.00 84.12 88 PRO A N 1
ATOM 744 C CA . PRO A 1 88 ? 11.928 -1.472 -0.300 1.00 84.12 88 PRO A CA 1
ATOM 745 C C . PRO A 1 88 ? 11.858 0.009 -0.660 1.00 84.12 88 PRO A C 1
ATOM 747 O O . PRO A 1 88 ? 11.011 0.708 -0.119 1.00 84.12 88 PRO A O 1
ATOM 750 N N . TYR A 1 89 ? 12.663 0.473 -1.626 1.00 84.00 89 TYR A N 1
ATOM 751 C CA . TYR A 1 89 ? 12.620 1.860 -2.121 1.00 84.00 89 TYR A CA 1
ATOM 752 C C . TYR A 1 89 ? 11.228 2.304 -2.604 1.00 84.00 89 TYR A C 1
ATOM 754 O O . TYR A 1 89 ? 10.854 3.452 -2.401 1.00 84.00 89 TYR A O 1
ATOM 762 N N . LYS A 1 90 ? 10.408 1.407 -3.177 1.00 87.12 90 LYS A N 1
ATOM 763 C CA . LYS A 1 90 ? 9.028 1.757 -3.566 1.00 87.12 90 LYS A CA 1
ATOM 764 C C . LYS A 1 90 ? 8.127 2.034 -2.370 1.00 87.12 90 LYS A C 1
ATOM 766 O O . LYS A 1 90 ? 7.091 2.669 -2.520 1.00 87.12 90 LYS A O 1
ATOM 771 N N . LEU A 1 91 ? 8.496 1.506 -1.213 1.00 86.06 91 LEU A N 1
ATOM 772 C CA . LEU A 1 91 ? 7.695 1.467 -0.001 1.00 86.06 91 LEU A CA 1
ATOM 773 C C . LEU A 1 91 ? 8.273 2.362 1.108 1.00 86.06 91 LEU A C 1
ATOM 775 O O . LEU A 1 91 ? 7.747 2.363 2.223 1.00 86.06 91 LEU A O 1
ATOM 779 N N . THR A 1 92 ? 9.319 3.137 0.804 1.00 76.00 92 THR A N 1
ATOM 780 C CA . THR A 1 92 ? 9.791 4.237 1.648 1.00 76.00 92 THR A CA 1
ATOM 781 C C . THR A 1 92 ? 8.953 5.489 1.392 1.00 76.00 92 THR A C 1
ATOM 783 O O . THR A 1 92 ? 8.354 5.647 0.331 1.00 76.00 92 THR A O 1
ATOM 786 N N . ASN A 1 93 ? 8.898 6.402 2.360 1.00 66.94 93 ASN A N 1
ATOM 787 C CA . ASN A 1 93 ? 8.450 7.760 2.083 1.00 66.94 93 ASN A CA 1
ATOM 788 C C . ASN A 1 93 ? 9.208 8.759 2.944 1.00 66.94 93 ASN A C 1
ATOM 790 O O . ASN A 1 93 ? 9.490 8.445 4.096 1.00 66.94 93 ASN A O 1
ATOM 794 N N . ASN A 1 94 ? 9.518 9.908 2.341 1.00 68.56 94 ASN A N 1
ATOM 795 C CA . ASN A 1 94 ? 9.817 11.216 2.938 1.00 68.56 94 ASN A CA 1
ATOM 796 C C . ASN A 1 94 ? 10.205 12.191 1.806 1.00 68.56 94 ASN A C 1
ATOM 798 O O . ASN A 1 94 ? 11.229 12.865 1.880 1.00 68.56 94 ASN A O 1
ATOM 802 N N . LEU A 1 95 ? 9.444 12.198 0.708 1.00 79.94 95 LEU A N 1
ATOM 803 C CA . LEU A 1 95 ? 9.689 13.114 -0.408 1.00 79.94 95 LEU A CA 1
ATOM 804 C C . LEU A 1 95 ? 8.706 14.283 -0.353 1.00 79.94 95 LEU A C 1
ATOM 806 O O . LEU A 1 95 ? 7.630 14.157 0.231 1.00 79.94 95 LEU A O 1
ATOM 810 N N . SER A 1 96 ? 9.073 15.416 -0.949 1.00 86.88 96 SER A N 1
ATOM 811 C CA . SER A 1 96 ? 8.104 16.465 -1.276 1.00 86.88 96 SER A CA 1
ATOM 812 C C . SER A 1 96 ? 7.329 16.090 -2.543 1.00 86.88 96 SER A C 1
ATOM 814 O O . SER A 1 96 ? 7.788 15.273 -3.351 1.00 86.88 96 SER A O 1
ATOM 816 N N . MET A 1 97 ? 6.168 16.715 -2.764 1.00 88.75 97 MET A N 1
ATOM 817 C CA . MET A 1 97 ? 5.394 16.513 -3.999 1.00 88.75 97 MET A CA 1
ATOM 818 C C . MET A 1 97 ? 6.229 16.818 -5.256 1.00 88.75 97 MET A C 1
ATOM 820 O O . MET A 1 97 ? 6.143 16.093 -6.249 1.00 88.75 97 MET A O 1
ATOM 824 N N . SER A 1 98 ? 7.062 17.864 -5.214 1.00 88.81 98 SER A N 1
ATOM 825 C CA . SER A 1 98 ? 7.957 18.230 -6.317 1.00 88.81 98 SER A CA 1
ATOM 826 C C . SER A 1 98 ? 9.040 17.184 -6.568 1.00 88.81 98 SER A C 1
ATOM 828 O O . SER A 1 98 ? 9.290 16.844 -7.725 1.00 88.81 98 SER A O 1
ATOM 830 N N . ASP A 1 99 ? 9.641 16.630 -5.512 1.00 88.00 99 ASP A N 1
ATOM 831 C CA . ASP A 1 99 ? 10.664 15.587 -5.651 1.00 88.00 99 ASP A CA 1
ATOM 832 C C . ASP A 1 99 ? 10.057 14.310 -6.221 1.00 88.00 99 ASP A C 1
ATOM 834 O O . ASP A 1 99 ? 10.625 13.692 -7.120 1.00 88.00 99 ASP A O 1
ATOM 838 N N . TRP A 1 100 ? 8.865 13.943 -5.744 1.00 89.69 100 TRP A N 1
ATOM 839 C CA . TRP A 1 100 ? 8.134 12.796 -6.263 1.00 89.69 100 TRP A CA 1
ATOM 840 C C . TRP A 1 100 ? 7.825 12.954 -7.756 1.00 89.69 100 TRP A C 1
ATOM 842 O O . TRP A 1 100 ? 8.117 12.052 -8.541 1.00 89.69 100 TRP A O 1
ATOM 852 N N . MET A 1 101 ? 7.294 14.112 -8.168 1.00 89.50 101 MET A N 1
ATOM 853 C CA . MET A 1 101 ? 7.003 14.401 -9.578 1.00 89.50 101 MET A CA 1
ATOM 854 C C . MET A 1 101 ? 8.267 14.374 -10.438 1.00 89.50 101 MET A C 1
ATOM 856 O O . MET A 1 101 ? 8.245 13.816 -11.537 1.00 89.50 101 MET A O 1
ATOM 860 N N . SER A 1 102 ? 9.374 14.922 -9.929 1.00 88.38 102 SER A N 1
ATOM 861 C CA . SER A 1 102 ? 10.678 14.850 -10.589 1.00 88.38 102 SER A CA 1
ATOM 862 C C . SER A 1 102 ? 11.100 13.394 -10.790 1.00 88.38 102 SER A C 1
ATOM 864 O O . SER A 1 102 ? 11.312 12.971 -11.919 1.00 88.38 102 SER A O 1
ATOM 866 N N . LEU A 1 103 ? 11.109 12.569 -9.740 1.00 87.44 103 LEU A N 1
ATOM 867 C CA . LEU A 1 103 ? 11.487 11.155 -9.845 1.00 87.44 103 LEU A CA 1
ATOM 868 C C . LEU A 1 103 ? 10.545 10.335 -10.736 1.00 87.44 103 LEU A C 1
ATOM 870 O O . LEU A 1 103 ? 10.997 9.409 -11.407 1.00 87.44 103 LEU A O 1
ATOM 874 N N . LYS A 1 104 ? 9.242 10.645 -10.752 1.00 88.56 104 LYS A N 1
ATOM 875 C CA . LYS A 1 104 ? 8.260 9.923 -11.575 1.00 88.56 104 LYS A CA 1
ATOM 876 C C . LYS A 1 104 ? 8.447 10.200 -13.066 1.00 88.56 104 LYS A C 1
ATOM 878 O O . LYS A 1 104 ? 8.176 9.324 -13.881 1.00 88.56 104 LYS A O 1
ATOM 883 N N . THR A 1 105 ? 8.891 11.408 -13.412 1.00 86.62 105 THR A N 1
ATOM 884 C CA . THR A 1 105 ? 8.988 11.890 -14.800 1.00 86.62 105 THR A CA 1
ATOM 885 C C . THR A 1 105 ? 10.419 11.965 -15.334 1.00 86.62 105 THR A C 1
ATOM 887 O O . THR A 1 105 ? 10.626 12.226 -16.519 1.00 86.62 105 THR A O 1
ATOM 890 N N . ASN A 1 106 ? 11.422 11.723 -14.489 1.00 78.44 106 ASN A N 1
ATOM 891 C CA . ASN A 1 106 ? 12.823 11.726 -14.883 1.00 78.44 106 ASN A CA 1
ATOM 892 C C . ASN A 1 106 ? 13.271 10.339 -15.384 1.00 78.44 106 ASN A C 1
ATOM 894 O O . ASN A 1 106 ? 12.816 9.294 -14.922 1.00 78.44 106 ASN A O 1
ATOM 898 N N . ARG A 1 107 ? 14.207 10.324 -16.340 1.00 61.75 107 ARG A N 1
ATOM 899 C CA . ARG A 1 107 ? 14.796 9.102 -16.915 1.00 61.75 107 ARG A CA 1
ATOM 900 C C . ARG A 1 107 ? 15.840 8.450 -16.003 1.00 61.75 107 ARG A C 1
ATOM 902 O O . ARG A 1 107 ? 16.187 7.291 -16.222 1.00 61.75 107 ARG A O 1
ATOM 909 N N . TYR A 1 108 ? 16.332 9.164 -14.988 1.00 54.50 108 TYR A N 1
ATOM 910 C CA . TYR A 1 108 ? 17.269 8.630 -13.998 1.00 54.50 108 TYR A CA 1
ATOM 911 C C . TYR A 1 108 ? 16.529 7.795 -12.951 1.00 54.50 108 TYR A C 1
ATOM 913 O O . TYR A 1 108 ? 16.181 8.261 -11.870 1.00 54.50 108 TYR A O 1
ATOM 921 N N . ARG A 1 109 ? 16.277 6.534 -13.304 1.00 64.12 109 ARG A N 1
ATOM 922 C CA . ARG A 1 109 ? 15.781 5.517 -12.375 1.00 64.12 109 ARG A CA 1
ATOM 923 C C . ARG A 1 109 ? 16.922 5.091 -11.456 1.00 64.12 109 ARG A C 1
ATOM 925 O O . ARG A 1 109 ? 17.975 4.685 -11.948 1.00 64.12 109 ARG A O 1
ATOM 932 N N . VAL A 1 110 ? 16.718 5.132 -10.142 1.00 58.81 110 VAL A N 1
ATOM 933 C CA . VAL A 1 110 ? 17.670 4.540 -9.189 1.00 58.81 110 VAL A CA 1
ATOM 934 C C . VAL A 1 110 ? 17.601 3.025 -9.376 1.00 58.81 110 VAL A C 1
ATOM 936 O O . VAL A 1 110 ? 16.566 2.430 -9.093 1.00 58.81 110 VAL A O 1
ATOM 939 N N . GLN A 1 111 ? 18.647 2.416 -9.947 1.00 59.25 111 GLN A N 1
ATOM 940 C CA . GLN A 1 111 ? 18.741 0.957 -10.168 1.00 59.25 111 GLN A CA 1
ATOM 941 C C . GLN A 1 111 ? 17.509 0.358 -10.888 1.00 59.25 111 GLN A C 1
ATOM 943 O O . GLN A 1 111 ? 17.031 -0.737 -10.594 1.00 59.25 111 GLN A O 1
ATOM 948 N N . GLY A 1 112 ? 16.937 1.105 -11.842 1.00 62.03 112 GLY A N 1
ATOM 949 C CA . GLY A 1 112 ? 15.757 0.663 -12.595 1.00 62.03 112 GLY A CA 1
ATOM 950 C C . GLY A 1 112 ? 14.448 0.650 -11.791 1.00 62.03 112 GLY A C 1
ATOM 951 O O . GLY A 1 112 ? 13.462 0.059 -12.240 1.00 62.03 112 GLY A O 1
ATOM 952 N N . VAL A 1 113 ? 14.418 1.310 -10.632 1.00 68.56 113 VAL A N 1
ATOM 953 C CA . VAL A 1 113 ? 13.231 1.527 -9.800 1.00 68.56 113 VAL A CA 1
ATOM 954 C C . VAL A 1 113 ? 12.752 2.974 -9.956 1.00 68.56 113 VAL A C 1
ATOM 956 O O . VAL A 1 113 ? 13.541 3.917 -9.922 1.00 68.56 113 VAL A O 1
ATOM 959 N N . GLU A 1 114 ? 11.448 3.150 -10.187 1.00 80.31 114 GLU A N 1
ATOM 960 C CA . GLU A 1 114 ? 10.811 4.475 -10.278 1.00 80.31 114 GLU A CA 1
ATOM 961 C C . GLU A 1 114 ? 10.629 5.129 -8.900 1.00 80.31 114 GLU A C 1
ATOM 963 O O . GLU A 1 114 ? 10.937 4.521 -7.876 1.00 80.31 114 GLU A O 1
ATOM 968 N N . ALA A 1 115 ? 10.063 6.341 -8.875 1.00 86.94 115 ALA A N 1
ATOM 969 C CA . ALA A 1 115 ? 9.692 7.066 -7.657 1.00 86.94 115 ALA A CA 1
ATOM 970 C C . ALA A 1 115 ? 8.996 6.170 -6.611 1.00 86.94 115 ALA A C 1
ATOM 972 O O . ALA A 1 115 ? 8.207 5.306 -7.001 1.00 86.94 115 ALA A O 1
ATOM 973 N N . PRO A 1 116 ? 9.211 6.376 -5.299 1.00 89.00 116 PRO A N 1
ATOM 974 C CA . PRO A 1 116 ? 8.443 5.699 -4.254 1.00 89.00 116 PRO A CA 1
ATOM 975 C C . PRO A 1 116 ? 6.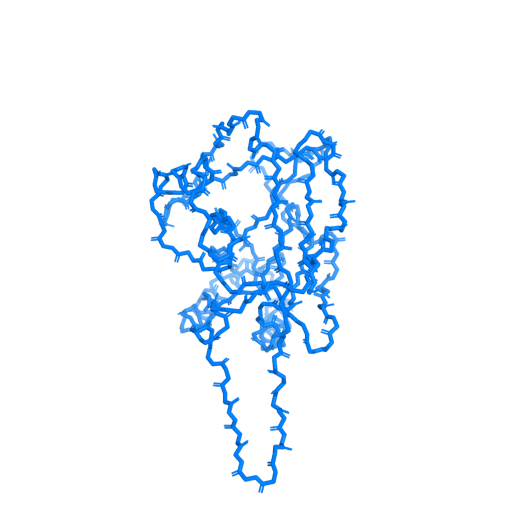930 5.828 -4.456 1.00 89.00 116 PRO A C 1
ATOM 977 O O . PRO A 1 116 ? 6.465 6.723 -5.152 1.00 89.00 116 PRO A O 1
ATOM 980 N N . LEU A 1 117 ? 6.126 4.940 -3.883 1.00 90.31 117 LEU A N 1
ATOM 981 C CA . LEU A 1 117 ? 4.673 5.041 -4.013 1.00 90.31 117 LEU A CA 1
ATOM 982 C C . LEU A 1 117 ? 4.130 6.242 -3.217 1.00 90.31 117 LEU A C 1
ATOM 984 O O . LEU A 1 117 ? 4.534 6.434 -2.066 1.00 90.31 117 LEU A O 1
ATOM 988 N N . PRO A 1 118 ? 3.175 7.011 -3.776 1.00 89.38 118 PRO A N 1
ATOM 989 C CA . PRO A 1 118 ? 2.477 8.048 -3.029 1.00 89.38 118 PRO A CA 1
ATOM 990 C C . PRO A 1 118 ? 1.803 7.505 -1.769 1.00 89.38 118 PRO A C 1
ATOM 992 O O . PRO A 1 118 ? 1.291 6.378 -1.748 1.00 89.38 118 PRO A O 1
ATOM 995 N N . GLN A 1 119 ? 1.774 8.329 -0.724 1.00 86.19 119 GLN A N 1
ATOM 996 C CA . GLN A 1 119 ? 1.127 7.988 0.535 1.00 86.19 119 GLN A CA 1
ATOM 997 C C . GLN A 1 119 ? -0.289 8.516 0.637 1.00 86.19 119 GLN A C 1
ATOM 999 O O . GLN A 1 119 ? -0.642 9.553 0.082 1.00 86.19 119 GLN A O 1
ATOM 1004 N N . MET A 1 120 ? -1.074 7.785 1.414 1.00 87.75 120 MET A N 1
ATOM 1005 C CA . MET A 1 120 ? -2.463 8.080 1.706 1.00 87.75 120 MET A CA 1
ATOM 1006 C C . MET A 1 120 ? -2.816 7.576 3.109 1.00 87.75 120 MET A C 1
ATOM 1008 O O . MET A 1 120 ? -2.162 6.675 3.643 1.00 87.75 120 MET A O 1
ATOM 1012 N N . THR A 1 121 ? -3.852 8.168 3.700 1.00 87.69 121 THR A N 1
ATOM 1013 C CA . THR A 1 121 ? -4.358 7.795 5.025 1.00 87.69 121 THR A CA 1
ATOM 1014 C C . THR A 1 121 ? -5.310 6.611 4.939 1.00 87.69 121 THR A C 1
ATOM 1016 O O . THR A 1 121 ? -6.292 6.656 4.195 1.00 87.69 121 THR A O 1
ATOM 1019 N N . PHE A 1 122 ? -5.063 5.581 5.747 1.00 86.94 122 PHE A N 1
ATOM 1020 C CA . PHE A 1 122 ? -5.888 4.376 5.800 1.00 86.94 122 PHE A CA 1
ATOM 1021 C C . PHE A 1 122 ? -6.066 3.853 7.212 1.00 86.94 122 PHE A C 1
ATOM 1023 O O . PHE A 1 122 ? -5.175 3.984 8.050 1.00 86.94 122 PHE A O 1
ATOM 1030 N N . ARG A 1 123 ? -7.197 3.184 7.448 1.00 90.50 123 ARG A N 1
ATOM 1031 C CA . ARG A 1 123 ? -7.441 2.464 8.698 1.00 90.50 123 ARG A CA 1
ATOM 1032 C C . ARG A 1 123 ? -6.715 1.127 8.686 1.00 90.50 123 ARG A C 1
ATOM 1034 O O . ARG A 1 123 ? -6.957 0.316 7.798 1.00 90.50 123 ARG A O 1
ATOM 1041 N N . PHE A 1 124 ? -5.838 0.916 9.663 1.00 89.06 124 PHE A N 1
ATOM 1042 C CA . PHE A 1 124 ? -5.000 -0.276 9.800 1.00 89.06 124 PHE A CA 1
ATOM 1043 C C . PHE A 1 124 ? -4.981 -0.751 11.264 1.00 89.06 124 PHE A C 1
ATOM 1045 O O . PHE A 1 124 ? -5.032 0.071 12.179 1.00 89.06 124 PHE A O 1
ATOM 1052 N N . PRO A 1 125 ? -4.897 -2.068 11.530 1.00 88.62 125 PRO A N 1
ATOM 1053 C CA . PRO A 1 125 ? -4.752 -3.164 10.562 1.00 88.62 125 PRO A CA 1
ATOM 1054 C C . PRO A 1 125 ? -6.063 -3.645 9.923 1.00 88.62 125 PRO A C 1
ATOM 1056 O O . PRO A 1 125 ? -6.044 -4.505 9.046 1.00 88.62 125 PRO A O 1
ATOM 1059 N N . ASN A 1 126 ? -7.195 -3.095 10.362 1.00 90.62 126 ASN A N 1
ATOM 1060 C CA . ASN A 1 126 ? -8.528 -3.375 9.839 1.00 90.62 126 ASN A CA 1
ATOM 1061 C C . ASN A 1 126 ? -9.318 -2.069 9.663 1.00 90.62 126 ASN A C 1
ATOM 1063 O O . ASN A 1 126 ? -8.879 -1.000 10.085 1.00 90.62 126 ASN A O 1
ATOM 1067 N N . SER A 1 127 ? -10.507 -2.153 9.063 1.00 91.25 127 SER A N 1
ATOM 1068 C CA . SER A 1 127 ? -11.318 -0.982 8.703 1.00 91.25 127 SER A CA 1
ATOM 1069 C C . SER A 1 127 ? -11.868 -0.178 9.882 1.00 91.25 127 SER A C 1
ATOM 1071 O O . SER A 1 127 ? -12.309 0.947 9.680 1.00 91.25 127 SER A O 1
ATOM 1073 N N . LYS A 1 128 ? -11.848 -0.726 11.100 1.00 91.81 128 LYS A N 1
ATOM 1074 C CA . LYS A 1 128 ? -12.205 -0.024 12.343 1.00 91.81 128 LYS A CA 1
ATOM 1075 C C . LYS A 1 128 ? -10.967 0.475 13.099 1.00 91.81 128 LYS A C 1
ATOM 1077 O O . LYS A 1 128 ? -11.094 1.120 14.134 1.00 91.81 128 LYS A O 1
ATOM 1082 N N . GLY A 1 129 ? -9.774 0.153 12.602 1.00 90.56 129 GLY A N 1
ATOM 1083 C CA . GLY A 1 129 ? -8.504 0.516 13.207 1.00 90.56 129 GLY A CA 1
ATOM 1084 C C . GLY A 1 129 ? -8.199 2.015 13.126 1.00 90.56 129 GLY A C 1
ATOM 1085 O O . GLY A 1 129 ? -8.918 2.775 12.466 1.00 90.56 129 GLY A O 1
ATOM 1086 N N . PRO A 1 130 ? -7.123 2.441 13.804 1.00 90.25 130 PRO A N 1
ATOM 1087 C CA . PRO A 1 130 ? -6.606 3.795 13.686 1.00 90.25 130 PRO A CA 1
ATOM 1088 C C . PRO A 1 130 ? -6.070 4.108 12.288 1.00 90.25 130 PRO A C 1
ATOM 1090 O O . PRO A 1 130 ? -5.733 3.218 11.505 1.00 90.25 130 PRO A O 1
ATOM 1093 N N . GLU A 1 131 ? -5.979 5.402 12.002 1.00 88.31 131 GLU A N 1
ATOM 1094 C CA . GLU A 1 131 ? -5.474 5.921 10.738 1.00 88.31 131 GLU A CA 1
ATOM 1095 C C . GLU A 1 131 ? -3.939 6.012 10.710 1.00 88.31 131 GLU A C 1
ATOM 1097 O O . GLU A 1 131 ? -3.288 6.433 11.676 1.00 88.31 131 GLU A O 1
ATOM 1102 N N . PHE A 1 132 ? -3.370 5.614 9.572 1.00 85.06 132 PHE A N 1
ATOM 1103 C CA . PHE A 1 132 ? -1.939 5.624 9.283 1.00 85.06 132 PHE A CA 1
ATOM 1104 C C . PHE A 1 132 ? -1.656 6.032 7.841 1.00 85.06 132 PHE A C 1
ATOM 1106 O O . PHE A 1 132 ? -2.471 5.799 6.949 1.00 85.06 132 PHE A O 1
ATOM 1113 N N . HIS A 1 133 ? -0.462 6.578 7.618 1.00 84.25 133 HIS A N 1
ATOM 1114 C CA . HIS A 1 133 ? 0.041 6.929 6.295 1.00 84.25 133 HIS A CA 1
ATOM 1115 C C . HIS A 1 133 ? 0.833 5.766 5.708 1.00 84.25 133 HIS A C 1
ATOM 1117 O O . HIS A 1 133 ? 1.927 5.443 6.181 1.00 84.25 133 HIS A O 1
ATOM 1123 N N . PHE A 1 134 ? 0.285 5.151 4.661 1.00 83.81 134 PHE A N 1
ATOM 1124 C CA . PHE A 1 134 ? 0.955 4.074 3.942 1.00 83.81 134 PHE A CA 1
ATOM 1125 C C . PHE A 1 134 ? 1.091 4.393 2.459 1.00 83.81 134 PHE A C 1
ATOM 1127 O O . PHE A 1 134 ? 0.204 5.028 1.881 1.00 83.81 134 PHE A O 1
ATOM 1134 N N . PRO A 1 135 ? 2.187 3.940 1.825 1.00 88.25 135 PRO A N 1
ATOM 1135 C CA . PRO A 1 135 ? 2.285 3.960 0.379 1.00 88.25 135 PRO A CA 1
ATOM 1136 C C . PRO A 1 135 ? 1.195 3.085 -0.231 1.00 88.25 135 PRO A C 1
ATOM 1138 O O . PRO A 1 135 ? 0.861 2.012 0.284 1.00 88.25 135 PRO A O 1
ATOM 1141 N N . CYS A 1 136 ? 0.648 3.542 -1.348 1.00 91.31 136 CYS A N 1
ATOM 1142 C CA . CYS A 1 136 ? -0.431 2.845 -2.017 1.00 91.31 136 CYS A CA 1
ATOM 1143 C C . CYS A 1 136 ? -0.370 2.995 -3.531 1.00 91.31 136 CYS A C 1
ATOM 1145 O O . CYS A 1 136 ? 0.290 3.876 -4.078 1.00 91.31 136 CYS A O 1
ATOM 1147 N N . ILE A 1 137 ? -1.142 2.141 -4.193 1.00 93.56 137 ILE A N 1
ATOM 1148 C CA . ILE A 1 137 ? -1.549 2.337 -5.581 1.00 93.56 137 ILE A CA 1
ATOM 1149 C C . ILE A 1 137 ? -3.043 2.609 -5.579 1.00 93.56 137 ILE A C 1
ATOM 1151 O O . ILE A 1 137 ? -3.821 1.887 -4.941 1.00 93.56 137 ILE A O 1
ATOM 1155 N N . ALA A 1 138 ? -3.462 3.651 -6.284 1.00 92.94 138 ALA A N 1
ATOM 1156 C CA . ALA A 1 138 ? -4.856 4.041 -6.343 1.00 92.94 138 ALA A CA 1
ATOM 1157 C C . ALA A 1 138 ? -5.448 3.776 -7.726 1.00 92.94 138 ALA A C 1
ATOM 1159 O O . ALA A 1 138 ? -4.806 3.988 -8.750 1.00 92.94 138 ALA A O 1
ATOM 1160 N N . PHE A 1 139 ? -6.696 3.313 -7.719 1.00 91.75 139 PHE A N 1
ATOM 1161 C CA . PHE A 1 139 ? -7.474 3.021 -8.914 1.00 91.75 139 PHE A CA 1
ATOM 1162 C C . PHE A 1 139 ? -8.813 3.722 -8.798 1.00 91.75 139 PHE A C 1
ATOM 1164 O O . PHE A 1 139 ? -9.439 3.676 -7.731 1.00 91.75 139 PHE A O 1
ATOM 1171 N N . ASN A 1 140 ? -9.250 4.369 -9.872 1.00 88.25 140 ASN A N 1
ATOM 1172 C CA . ASN A 1 140 ? -10.603 4.896 -9.941 1.00 88.25 140 ASN A CA 1
ATOM 1173 C C . ASN A 1 140 ? -11.613 3.756 -10.199 1.00 88.25 140 ASN A C 1
ATOM 1175 O O . ASN A 1 140 ? -11.248 2.590 -10.358 1.00 88.25 140 ASN A O 1
ATOM 1179 N N . TYR A 1 141 ? -12.904 4.084 -10.257 1.00 84.81 141 TYR A N 1
ATOM 1180 C CA . TYR A 1 141 ? -13.971 3.093 -10.459 1.00 84.81 141 TYR A CA 1
ATOM 1181 C C . TYR A 1 141 ? -13.938 2.395 -11.833 1.00 84.81 141 TYR A C 1
ATOM 1183 O O . TYR A 1 141 ? -14.623 1.392 -12.015 1.00 84.81 141 TYR A O 1
ATOM 1191 N N . ARG A 1 142 ? -13.166 2.912 -12.798 1.00 89.75 142 ARG A N 1
ATOM 1192 C CA . ARG A 1 142 ? -12.953 2.316 -14.127 1.00 89.75 142 ARG A CA 1
ATOM 1193 C C . ARG A 1 142 ? -11.718 1.411 -14.176 1.00 89.75 142 ARG A C 1
ATOM 1195 O O . ARG A 1 142 ? -11.468 0.802 -15.208 1.00 89.75 142 ARG A O 1
ATOM 1202 N N . GLY A 1 143 ? -10.962 1.318 -13.079 1.00 89.00 143 GLY A N 1
ATOM 1203 C CA . GLY A 1 143 ? -9.696 0.589 -13.022 1.00 89.00 143 GLY A CA 1
ATOM 1204 C C . GLY A 1 143 ? -8.493 1.386 -13.531 1.00 89.00 143 GLY A C 1
ATOM 1205 O O . GLY A 1 143 ? -7.408 0.828 -13.636 1.00 89.00 143 GLY A O 1
ATOM 1206 N N . GLU A 1 144 ? -8.650 2.678 -13.818 1.00 93.19 144 GLU A N 1
ATOM 1207 C CA . GLU A 1 144 ? -7.547 3.545 -14.249 1.00 93.19 144 GLU A CA 1
ATOM 1208 C C . GLU A 1 144 ? -6.712 3.957 -13.032 1.00 93.19 144 GLU A C 1
ATOM 1210 O O . GLU A 1 144 ? -7.263 4.221 -11.954 1.00 93.19 144 GLU A O 1
ATOM 1215 N N . LEU A 1 145 ? -5.391 4.028 -13.197 1.00 93.75 145 LEU A N 1
ATOM 1216 C CA . LEU A 1 145 ? -4.504 4.549 -12.166 1.00 93.75 145 LEU A CA 1
ATOM 1217 C C . LEU A 1 145 ? -4.733 6.045 -11.974 1.00 93.75 145 LEU A C 1
ATOM 1219 O O . LEU A 1 145 ? -4.933 6.803 -12.921 1.00 93.75 145 LEU A O 1
ATOM 1223 N N . PHE A 1 146 ? -4.626 6.474 -10.725 1.00 92.44 146 PHE A N 1
ATOM 1224 C CA . PHE A 1 146 ? -4.393 7.871 -10.392 1.00 92.44 146 PHE A CA 1
ATOM 1225 C C . PHE A 1 146 ? -3.375 7.953 -9.259 1.00 92.44 146 PHE A C 1
ATOM 1227 O O . PHE A 1 146 ? -3.165 6.985 -8.525 1.00 92.44 146 PHE A O 1
ATOM 1234 N N . PHE A 1 147 ? -2.742 9.113 -9.113 1.00 91.75 147 PHE A N 1
ATOM 1235 C CA . PHE A 1 147 ? -1.643 9.317 -8.172 1.00 91.75 147 PHE A CA 1
ATOM 1236 C C . PHE A 1 147 ? -2.081 10.299 -7.084 1.00 91.75 147 PHE A C 1
ATOM 1238 O O . PHE A 1 147 ? -1.897 11.506 -7.241 1.00 91.75 147 PHE A O 1
ATOM 1245 N N . PRO A 1 148 ? -2.733 9.824 -6.011 1.00 90.69 148 PRO A N 1
ATOM 1246 C CA . PRO A 1 148 ? -3.091 10.684 -4.902 1.00 90.69 148 PRO A CA 1
ATOM 1247 C C . PRO A 1 148 ? -1.874 10.909 -4.012 1.00 90.69 148 PRO A C 1
ATOM 1249 O O . PRO A 1 148 ? -1.196 9.959 -3.635 1.00 90.69 148 PRO A O 1
ATOM 1252 N N . TYR A 1 149 ? -1.617 12.160 -3.667 1.00 89.81 149 TYR A N 1
ATOM 1253 C CA . TYR A 1 149 ? -0.475 12.560 -2.871 1.00 89.81 149 TYR A CA 1
ATOM 1254 C C . TYR A 1 149 ? -0.923 13.214 -1.577 1.00 89.81 149 TYR A C 1
ATOM 1256 O O . TYR A 1 149 ? -1.707 14.167 -1.592 1.00 89.81 149 TYR A O 1
ATOM 1264 N N . LEU A 1 150 ? -0.392 12.718 -0.467 1.00 88.00 150 LEU A N 1
ATOM 1265 C CA . LEU A 1 150 ? -0.611 13.274 0.854 1.00 88.00 150 LEU A CA 1
ATOM 1266 C C . LEU A 1 150 ? 0.730 13.645 1.484 1.00 88.00 150 LEU A C 1
ATOM 1268 O O . LEU A 1 150 ? 1.607 12.799 1.644 1.00 88.00 150 LEU A O 1
ATOM 1272 N N . GLU A 1 151 ? 0.881 14.921 1.824 1.00 81.81 151 GLU A N 1
ATOM 1273 C CA . GLU A 1 151 ? 2.111 15.459 2.403 1.00 81.81 151 GLU A CA 1
ATOM 1274 C C . GLU A 1 151 ? 2.001 15.562 3.928 1.00 81.81 151 GLU A C 1
ATOM 1276 O O . GLU A 1 151 ? 1.115 16.240 4.454 1.00 81.81 151 GLU A O 1
ATOM 1281 N N . GLY A 1 152 ? 2.911 14.902 4.648 1.00 74.88 152 GLY A N 1
ATOM 1282 C CA . GLY A 1 152 ? 3.005 14.989 6.106 1.00 74.88 152 GLY A CA 1
ATOM 1283 C C . GLY A 1 152 ? 1.694 14.647 6.827 1.00 74.88 152 GLY A C 1
ATOM 1284 O O . GLY A 1 152 ? 1.161 13.554 6.671 1.00 74.88 152 GLY A O 1
ATOM 1285 N N . ASN A 1 153 ? 1.196 15.591 7.632 1.00 69.25 153 ASN A N 1
ATOM 1286 C CA . ASN A 1 153 ? -0.026 15.443 8.436 1.00 69.25 153 ASN A CA 1
ATOM 1287 C C . ASN A 1 153 ? -1.293 15.952 7.728 1.00 69.25 153 ASN A C 1
ATOM 1289 O O . ASN A 1 153 ? -2.327 16.130 8.378 1.00 69.25 153 ASN A O 1
ATOM 1293 N N . ASN A 1 154 ? -1.227 16.244 6.426 1.00 77.69 154 ASN A N 1
ATOM 1294 C CA . ASN A 1 154 ? -2.415 16.646 5.683 1.00 77.69 154 ASN A CA 1
ATOM 1295 C C . ASN A 1 154 ? -3.458 15.524 5.712 1.00 77.69 154 ASN A C 1
ATOM 1297 O O . ASN A 1 154 ? -3.127 14.344 5.700 1.00 77.69 154 ASN A O 1
ATOM 1301 N N . THR A 1 155 ? -4.735 15.897 5.730 1.00 74.19 155 THR A N 1
ATOM 1302 C CA . THR A 1 155 ? -5.863 14.947 5.717 1.00 74.19 155 THR A CA 1
ATOM 1303 C C . THR A 1 155 ? -6.562 14.884 4.361 1.00 74.19 155 THR A C 1
ATOM 1305 O O . THR A 1 155 ? -7.358 13.980 4.104 1.00 74.19 155 THR A O 1
ATOM 1308 N N . THR A 1 156 ? -6.269 15.844 3.479 1.00 84.62 156 THR A N 1
ATOM 1309 C CA . THR A 1 156 ? -6.852 15.939 2.139 1.00 84.62 156 THR A CA 1
ATOM 1310 C C . THR A 1 156 ? -5.762 15.711 1.093 1.00 84.62 156 THR A C 1
ATOM 1312 O O . THR A 1 156 ? -4.837 16.518 1.014 1.00 84.62 156 THR A O 1
ATOM 1315 N N . PRO A 1 157 ? -5.841 14.628 0.304 1.00 87.69 157 PRO A N 1
ATOM 1316 C CA . PRO A 1 157 ? -4.852 14.336 -0.724 1.00 87.69 157 PRO A CA 1
ATOM 1317 C C . PRO A 1 157 ? -5.098 15.136 -2.004 1.00 87.69 157 PRO A C 1
ATOM 1319 O O . PRO A 1 157 ? -6.242 15.330 -2.423 1.00 87.69 157 PRO A O 1
ATOM 1322 N N . SER A 1 158 ? -4.014 15.520 -2.669 1.00 89.81 158 SER A N 1
ATOM 1323 C CA . SER A 1 158 ? -4.030 16.110 -4.010 1.00 89.81 158 SER A CA 1
ATOM 1324 C C . SER A 1 158 ? -3.967 15.012 -5.068 1.00 89.81 158 SER A C 1
ATOM 1326 O O . SER A 1 158 ? -3.228 14.046 -4.909 1.00 89.81 158 SER A O 1
ATOM 1328 N N . ILE A 1 159 ? -4.703 15.147 -6.173 1.00 89.62 159 ILE A N 1
ATOM 1329 C CA . ILE A 1 159 ? -4.550 14.246 -7.327 1.00 89.62 159 ILE A CA 1
ATOM 1330 C C . ILE A 1 159 ? -3.475 14.828 -8.244 1.00 89.62 159 ILE A C 1
ATOM 1332 O O . ILE A 1 159 ? -3.609 15.957 -8.714 1.00 89.62 159 ILE A O 1
ATOM 1336 N N . LEU A 1 160 ? -2.413 14.063 -8.490 1.00 90.38 160 LEU A N 1
ATOM 1337 C CA . LEU A 1 160 ? -1.313 14.480 -9.351 1.00 90.38 160 LEU A CA 1
ATOM 1338 C C . LEU A 1 160 ? -1.607 14.160 -10.820 1.00 90.38 160 LEU A C 1
ATOM 1340 O O . LEU A 1 160 ? -1.991 13.039 -11.161 1.00 90.38 160 LEU A O 1
ATOM 1344 N N . ASN A 1 161 ? -1.361 15.139 -11.692 1.00 89.88 161 ASN A N 1
ATOM 1345 C CA . ASN A 1 161 ? -1.392 14.958 -13.140 1.00 89.88 161 ASN A CA 1
ATOM 1346 C C . ASN A 1 161 ? -0.011 14.509 -13.621 1.00 89.88 161 ASN A C 1
ATOM 1348 O O . ASN A 1 161 ? 0.933 15.298 -13.646 1.00 89.88 161 ASN A O 1
ATOM 1352 N N . VAL A 1 162 ? 0.097 13.239 -14.001 1.00 90.06 162 VAL A N 1
ATOM 1353 C CA . VAL A 1 162 ? 1.325 12.649 -14.544 1.00 90.06 162 VAL A CA 1
ATOM 1354 C C . VAL A 1 162 ? 1.247 12.653 -16.080 1.00 90.06 162 VAL A C 1
ATOM 1356 O O . VAL A 1 162 ? 0.183 12.331 -16.616 1.00 90.06 162 VAL A O 1
ATOM 1359 N N . PRO A 1 163 ? 2.327 13.014 -16.806 1.00 90.62 163 PRO A N 1
ATOM 1360 C CA . PRO A 1 163 ? 2.352 12.947 -18.268 1.00 90.62 163 PRO A CA 1
ATOM 1361 C C . PRO A 1 163 ? 1.989 11.553 -18.794 1.00 90.62 163 PRO A C 1
ATOM 1363 O O . PRO A 1 163 ? 2.246 10.542 -18.136 1.00 90.62 163 PRO A O 1
ATOM 1366 N N . VAL A 1 164 ? 1.398 11.488 -19.990 1.00 89.38 164 VAL A N 1
ATOM 1367 C CA . VAL A 1 164 ? 0.836 10.248 -20.561 1.00 89.38 164 VAL A CA 1
ATOM 1368 C C . VAL A 1 164 ? 1.894 9.153 -20.687 1.00 89.38 164 VAL A C 1
ATOM 1370 O O . VAL A 1 164 ? 1.616 7.988 -20.410 1.00 89.38 164 VAL A O 1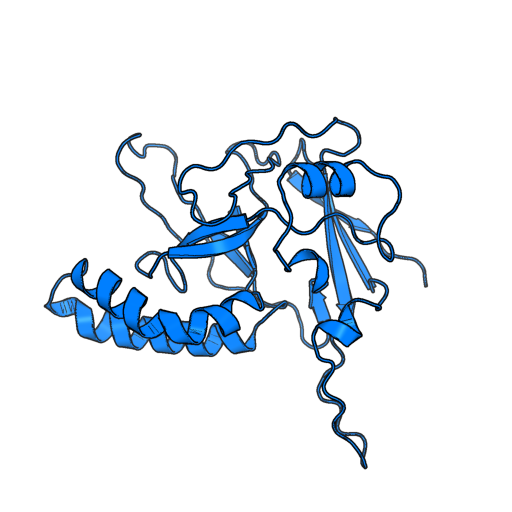
ATOM 1373 N N . GLU A 1 165 ? 3.118 9.524 -21.046 1.00 89.00 165 GLU A N 1
ATOM 1374 C CA . GLU A 1 165 ? 4.258 8.623 -21.169 1.00 89.00 165 GLU A CA 1
ATOM 1375 C C . GLU A 1 165 ? 4.684 7.986 -19.840 1.00 89.00 165 GLU A C 1
ATOM 1377 O O . GLU A 1 165 ? 5.308 6.933 -19.877 1.00 89.00 165 GLU A O 1
ATOM 1382 N N . TYR A 1 166 ? 4.312 8.570 -18.694 1.00 89.81 166 TYR A N 1
ATOM 1383 C CA . TYR A 1 166 ? 4.580 8.065 -17.340 1.00 89.81 166 TYR A CA 1
ATOM 1384 C C . TYR A 1 166 ? 3.300 7.620 -16.616 1.00 89.81 166 TYR A C 1
ATOM 1386 O O . TYR A 1 166 ? 3.329 7.327 -15.418 1.00 89.81 166 TYR A O 1
ATOM 1394 N N . ASN A 1 167 ? 2.173 7.544 -17.334 1.00 91.75 167 ASN A N 1
ATOM 1395 C CA . ASN A 1 167 ? 0.896 7.078 -16.802 1.00 91.75 167 ASN A CA 1
ATOM 1396 C C . ASN A 1 167 ? 0.860 5.544 -16.714 1.00 91.75 167 ASN A C 1
ATOM 1398 O O . ASN A 1 167 ? 0.126 4.854 -17.423 1.00 91.75 167 ASN A O 1
ATOM 1402 N N . PHE A 1 168 ? 1.719 5.002 -15.866 1.00 92.62 168 PHE A N 1
ATOM 1403 C CA . PHE A 1 168 ? 1.785 3.599 -15.493 1.00 92.62 168 PHE A CA 1
ATOM 1404 C C . PHE A 1 168 ? 2.471 3.494 -14.133 1.00 92.62 168 PHE A C 1
ATOM 1406 O O . PHE A 1 168 ? 3.076 4.454 -13.660 1.00 92.62 168 PHE A O 1
ATOM 1413 N N . GLU A 1 169 ? 2.414 2.327 -13.508 1.00 92.50 169 GLU A N 1
ATOM 1414 C CA . GLU A 1 169 ? 3.127 2.061 -12.262 1.00 92.50 169 GLU A CA 1
ATOM 1415 C C . GLU A 1 169 ? 3.978 0.798 -12.388 1.00 92.50 169 GLU A C 1
ATOM 1417 O O . GLU A 1 169 ? 3.527 -0.202 -12.952 1.00 92.50 169 GLU A O 1
ATOM 1422 N N . LEU A 1 170 ? 5.219 0.852 -11.893 1.00 91.06 170 LEU A N 1
ATOM 1423 C CA . LEU A 1 170 ? 6.126 -0.294 -11.836 1.00 91.06 170 LEU A CA 1
ATOM 1424 C C . LEU A 1 170 ? 6.345 -0.718 -10.390 1.00 91.06 170 LEU A C 1
ATOM 1426 O O . LEU A 1 170 ? 6.851 0.051 -9.569 1.00 91.06 170 LEU A O 1
ATOM 1430 N N . LEU A 1 171 ? 6.034 -1.980 -10.115 1.00 91.06 171 LEU A N 1
ATOM 1431 C CA . LEU A 1 171 ? 6.337 -2.653 -8.861 1.00 91.06 171 LEU A CA 1
ATOM 1432 C C . LEU A 1 171 ? 7.431 -3.692 -9.102 1.00 91.06 171 LEU A C 1
ATOM 1434 O O . LEU A 1 171 ? 7.142 -4.778 -9.615 1.00 91.06 171 LEU A O 1
ATOM 1438 N N . PRO A 1 172 ? 8.686 -3.385 -8.753 1.00 90.06 172 PRO A N 1
ATOM 1439 C CA . PRO A 1 172 ? 9.750 -4.360 -8.799 1.00 90.06 172 PRO A CA 1
ATOM 1440 C C . PRO A 1 172 ? 9.609 -5.344 -7.636 1.00 90.06 172 PRO A C 1
ATOM 1442 O O . PRO A 1 172 ? 9.391 -4.952 -6.485 1.00 90.06 172 PRO A O 1
ATOM 1445 N N . ILE A 1 173 ? 9.754 -6.623 -7.956 1.00 89.38 173 ILE A N 1
ATOM 1446 C CA . ILE A 1 173 ? 9.863 -7.723 -7.006 1.00 89.38 173 ILE A CA 1
ATOM 1447 C C . ILE A 1 173 ? 11.312 -8.183 -7.019 1.00 89.38 173 ILE A C 1
ATOM 1449 O O . ILE A 1 173 ? 11.873 -8.486 -8.072 1.00 89.38 173 ILE A O 1
ATOM 1453 N N . ILE A 1 174 ? 11.915 -8.238 -5.840 1.00 87.00 174 ILE A N 1
ATOM 1454 C CA . ILE A 1 174 ? 13.310 -8.625 -5.660 1.00 87.00 174 ILE A CA 1
ATOM 1455 C C . ILE A 1 174 ? 13.397 -9.912 -4.853 1.00 87.00 174 ILE A C 1
ATOM 1457 O O . ILE A 1 174 ? 12.476 -10.255 -4.105 1.00 87.00 174 ILE A O 1
ATOM 1461 N N . LYS A 1 175 ? 14.532 -10.609 -4.960 1.00 83.38 175 LYS A N 1
ATOM 1462 C CA . LYS A 1 175 ? 14.821 -11.738 -4.078 1.00 83.38 175 LYS A CA 1
ATOM 1463 C C . LYS A 1 175 ? 14.973 -11.215 -2.652 1.00 83.38 175 LYS A C 1
ATOM 1465 O O . LYS A 1 175 ? 15.973 -10.563 -2.317 1.00 83.38 175 LYS A O 1
ATOM 1470 N N . ALA A 1 176 ? 14.001 -11.542 -1.810 1.00 70.69 176 ALA A N 1
ATOM 1471 C CA . ALA A 1 176 ? 14.192 -11.479 -0.378 1.00 70.69 176 ALA A CA 1
ATOM 1472 C C . ALA A 1 176 ? 15.155 -12.621 -0.056 1.00 70.69 176 ALA A C 1
ATOM 1474 O O . ALA A 1 176 ? 14.819 -13.796 -0.167 1.00 70.69 176 ALA A O 1
ATOM 1475 N N . SER A 1 177 ? 16.409 -12.300 0.244 1.00 57.84 177 SER A N 1
ATOM 1476 C CA . SER A 1 177 ? 17.272 -13.307 0.852 1.00 57.84 177 SER A CA 1
ATOM 1477 C C . SER A 1 177 ? 16.627 -13.650 2.184 1.00 57.84 177 SER A C 1
ATOM 1479 O O . SER A 1 177 ? 16.467 -12.762 3.022 1.00 57.84 177 SER A O 1
ATOM 1481 N N . GLY A 1 178 ? 16.205 -14.902 2.342 1.00 42.53 178 GLY A N 1
ATOM 1482 C CA . GLY A 1 178 ? 15.777 -15.391 3.638 1.00 42.53 178 GLY A CA 1
ATOM 1483 C C . GLY A 1 178 ? 16.901 -15.234 4.658 1.00 42.53 178 GLY A C 1
ATOM 1484 O O . GLY A 1 178 ? 18.065 -15.017 4.307 1.00 42.53 178 GLY A O 1
ATOM 1485 N N . PHE A 1 179 ? 16.554 -15.427 5.923 1.00 39.47 179 PHE A N 1
ATOM 1486 C CA . PHE A 1 179 ? 17.482 -16.045 6.855 1.00 39.47 179 PHE A CA 1
ATOM 1487 C C . PHE A 1 179 ? 17.933 -17.370 6.221 1.00 39.47 179 PHE A C 1
ATOM 1489 O O . PHE A 1 179 ? 17.258 -18.386 6.342 1.00 39.47 179 PHE A O 1
ATOM 1496 N N . TYR A 1 180 ? 19.020 -17.368 5.455 1.00 31.88 180 TYR A N 1
ATOM 1497 C CA . TYR A 1 180 ? 19.714 -18.607 5.151 1.00 31.88 180 TYR A CA 1
ATOM 1498 C C . TYR A 1 180 ? 20.600 -18.872 6.361 1.00 31.88 180 TYR A C 1
ATOM 1500 O O . TYR A 1 180 ? 21.465 -18.053 6.669 1.00 31.88 180 TYR A O 1
ATOM 1508 N N . SER A 1 181 ? 20.407 -20.000 7.050 1.00 32.03 181 SER A N 1
ATOM 1509 C CA . SER A 1 181 ? 21.490 -20.522 7.875 1.00 32.03 181 SER A CA 1
ATOM 1510 C C . SER A 1 181 ? 22.577 -20.977 6.904 1.00 32.03 181 SER A C 1
ATOM 1512 O O . SER A 1 181 ? 22.495 -22.053 6.310 1.00 32.03 181 SER A O 1
ATOM 1514 N N . THR A 1 182 ? 23.591 -20.148 6.693 1.00 36.50 182 THR A N 1
ATOM 1515 C CA . THR A 1 182 ? 24.900 -20.731 6.404 1.00 36.50 182 THR A CA 1
ATOM 1516 C C . THR A 1 182 ? 25.413 -21.312 7.726 1.00 36.50 182 THR A C 1
ATOM 1518 O O . THR A 1 182 ? 25.018 -20.815 8.782 1.00 36.50 182 THR A O 1
ATOM 1521 N N . PRO A 1 183 ? 26.265 -22.350 7.729 1.00 46.75 183 PRO A N 1
ATOM 1522 C CA . PRO A 1 183 ? 26.775 -22.927 8.973 1.00 46.75 183 PRO A CA 1
ATOM 1523 C C . PRO A 1 183 ? 27.550 -21.947 9.874 1.00 46.75 183 PRO A C 1
ATOM 1525 O O . PRO A 1 183 ? 28.021 -22.368 10.926 1.00 46.75 183 PRO A O 1
ATOM 1528 N N . VAL A 1 184 ? 27.720 -20.676 9.482 1.00 45.00 184 VAL A N 1
ATOM 1529 C CA . VAL A 1 184 ? 28.579 -19.734 10.202 1.00 45.00 184 VAL A CA 1
ATOM 1530 C C . VAL A 1 184 ? 27.941 -18.363 10.457 1.00 45.00 184 VAL A C 1
ATOM 1532 O O . VAL A 1 184 ? 28.216 -17.817 11.518 1.00 45.00 184 VAL A O 1
ATOM 1535 N N . GLU A 1 185 ? 27.047 -17.808 9.620 1.00 34.78 185 GLU A N 1
ATOM 1536 C CA . GLU A 1 185 ? 26.480 -16.471 9.905 1.00 34.78 185 GLU A CA 1
ATOM 1537 C C . GLU A 1 185 ? 25.035 -16.256 9.425 1.00 34.78 185 GLU A C 1
ATOM 1539 O O . GLU A 1 185 ? 24.648 -16.631 8.313 1.00 34.78 185 GLU A O 1
ATOM 1544 N N . THR A 1 186 ? 24.257 -15.578 10.277 1.00 35.72 186 THR A N 1
ATOM 1545 C CA . THR A 1 186 ? 22.938 -15.011 9.965 1.00 35.72 186 THR A CA 1
ATOM 1546 C C . THR A 1 186 ? 23.149 -13.593 9.437 1.00 35.72 186 THR A C 1
ATOM 1548 O O . THR A 1 186 ? 23.387 -12.677 10.220 1.00 35.72 186 THR A O 1
ATOM 1551 N N . VAL A 1 187 ? 23.092 -13.385 8.120 1.00 39.09 187 VAL A N 1
ATOM 1552 C CA . VAL A 1 187 ? 23.182 -12.029 7.551 1.00 39.09 187 VAL A CA 1
ATOM 1553 C C . VAL A 1 187 ? 21.777 -11.454 7.413 1.00 39.09 187 VAL A C 1
ATOM 1555 O O . VAL A 1 187 ? 21.018 -11.823 6.516 1.00 39.09 187 VAL A O 1
ATOM 1558 N N . GLU A 1 188 ? 21.424 -10.542 8.316 1.00 40.22 188 GLU A N 1
ATOM 1559 C CA . GLU A 1 188 ? 20.222 -9.722 8.201 1.00 40.22 188 GLU A CA 1
ATOM 1560 C C . GLU A 1 188 ? 20.401 -8.741 7.037 1.00 40.22 188 GLU A C 1
ATOM 1562 O O . GLU A 1 188 ? 21.228 -7.829 7.079 1.00 40.22 188 GLU A O 1
ATOM 1567 N N . ILE A 1 189 ? 19.611 -8.901 5.975 1.00 47.97 189 ILE A N 1
ATOM 1568 C CA . ILE A 1 189 ? 19.481 -7.841 4.978 1.00 47.97 189 ILE A CA 1
ATOM 1569 C C . ILE A 1 189 ? 18.516 -6.811 5.553 1.00 47.97 189 ILE A C 1
ATOM 1571 O O . ILE A 1 189 ? 17.299 -6.904 5.404 1.00 47.97 189 ILE A O 1
ATOM 1575 N N . THR A 1 190 ? 19.079 -5.816 6.237 1.00 52.66 190 THR A N 1
ATOM 1576 C CA . THR A 1 190 ? 18.380 -4.573 6.562 1.00 52.66 190 THR A CA 1
ATOM 1577 C C . THR A 1 190 ? 17.784 -4.003 5.263 1.00 52.66 190 THR A C 1
ATOM 1579 O O . THR A 1 190 ? 18.423 -4.109 4.217 1.00 52.66 190 THR A O 1
ATOM 1582 N N . PRO A 1 191 ? 16.618 -3.328 5.276 1.00 55.84 191 PRO A N 1
ATOM 1583 C CA . PRO A 1 191 ? 16.038 -2.693 4.085 1.00 55.84 191 PRO A CA 1
ATOM 1584 C C . PRO A 1 191 ? 17.045 -1.907 3.227 1.00 55.84 191 PRO A C 1
ATOM 1586 O O . PRO A 1 191 ? 16.905 -1.854 2.012 1.00 55.84 191 PRO A O 1
ATOM 1589 N N . LYS A 1 192 ? 18.095 -1.363 3.857 1.00 57.97 192 LYS A N 1
ATOM 1590 C CA . LYS A 1 192 ? 19.223 -0.669 3.230 1.00 57.97 192 LYS A CA 1
ATOM 1591 C C . LYS A 1 192 ? 20.041 -1.529 2.253 1.00 57.97 192 LYS A C 1
ATOM 1593 O O . LYS A 1 192 ? 20.391 -1.025 1.200 1.00 57.97 192 LYS A O 1
ATOM 1598 N N . THR A 1 193 ? 20.317 -2.799 2.551 1.00 60.16 193 THR A N 1
ATOM 1599 C CA . THR A 1 193 ? 21.104 -3.693 1.672 1.00 60.16 193 THR A CA 1
ATOM 1600 C C . THR A 1 193 ? 20.260 -4.341 0.571 1.00 60.16 193 THR A C 1
ATOM 1602 O O . THR A 1 193 ? 20.795 -4.922 -0.369 1.00 60.16 193 THR A O 1
ATOM 1605 N N . ALA A 1 194 ? 18.932 -4.237 0.664 1.00 65.00 194 ALA A N 1
ATOM 1606 C CA . ALA A 1 194 ? 18.003 -4.668 -0.375 1.00 65.00 194 ALA A CA 1
ATOM 1607 C C . ALA A 1 194 ? 17.675 -3.576 -1.404 1.00 65.00 194 ALA A C 1
ATOM 1609 O O . ALA A 1 194 ? 17.136 -3.907 -2.456 1.00 65.00 194 ALA A O 1
ATOM 1610 N N . VAL A 1 195 ? 17.974 -2.305 -1.106 1.00 68.25 195 VAL A N 1
ATOM 1611 C CA . VAL A 1 195 ? 17.779 -1.191 -2.049 1.00 68.25 195 VAL A CA 1
ATOM 1612 C C . VAL A 1 195 ? 18.659 -1.367 -3.280 1.00 68.25 195 VAL A C 1
ATOM 1614 O O . VAL A 1 195 ? 18.186 -1.087 -4.366 1.00 68.25 195 VAL A O 1
ATOM 1617 N N . ASP A 1 196 ? 19.870 -1.907 -3.120 1.00 71.81 196 ASP A N 1
ATOM 1618 C CA . ASP A 1 196 ? 20.829 -2.062 -4.218 1.00 71.81 196 ASP A CA 1
ATOM 1619 C C . ASP A 1 196 ? 20.595 -3.299 -5.101 1.00 71.81 196 ASP A C 1
ATOM 1621 O O . ASP A 1 196 ? 21.382 -3.575 -6.008 1.00 71.81 196 ASP A O 1
ATOM 1625 N N . LYS A 1 197 ? 19.543 -4.086 -4.837 1.00 75.25 197 LYS A N 1
ATOM 1626 C CA . LYS A 1 197 ? 19.282 -5.322 -5.580 1.00 75.25 197 LYS A CA 1
ATOM 1627 C C . LYS A 1 197 ? 18.491 -5.048 -6.849 1.00 75.25 197 LYS A C 1
ATOM 1629 O O . LYS A 1 197 ? 17.409 -4.466 -6.809 1.00 75.25 197 LYS A O 1
ATOM 1634 N N . GLU A 1 198 ? 18.966 -5.606 -7.956 1.00 79.31 198 GLU A N 1
ATOM 1635 C CA . GLU A 1 198 ? 18.191 -5.605 -9.189 1.00 79.31 198 GLU A CA 1
ATOM 1636 C C . GLU A 1 198 ? 16.896 -6.426 -9.045 1.00 79.31 198 GLU A C 1
ATOM 1638 O O . GLU A 1 198 ? 16.872 -7.464 -8.363 1.00 79.31 198 GLU A O 1
ATOM 1643 N N . PRO A 1 199 ? 15.791 -5.975 -9.661 1.00 84.12 199 PRO A N 1
ATOM 1644 C CA . PRO A 1 199 ? 14.548 -6.726 -9.646 1.00 84.12 199 PRO A CA 1
ATOM 1645 C C . PRO A 1 199 ? 14.637 -8.051 -10.400 1.00 84.12 199 PRO A C 1
ATOM 1647 O O . PRO A 1 199 ? 15.202 -8.133 -11.480 1.00 84.12 199 PRO A O 1
ATOM 1650 N N . LEU A 1 200 ? 14.013 -9.088 -9.834 1.00 85.44 200 LEU A N 1
ATOM 1651 C CA . LEU A 1 200 ? 13.791 -10.364 -10.525 1.00 85.44 200 LEU A CA 1
ATOM 1652 C C . LEU A 1 200 ? 12.693 -10.237 -11.589 1.00 85.44 200 LEU A C 1
ATOM 1654 O O . LEU A 1 200 ? 12.641 -10.982 -12.565 1.00 85.44 200 LEU A O 1
ATOM 1658 N N . LEU A 1 201 ? 11.730 -9.364 -11.307 1.00 88.69 201 LEU A N 1
ATOM 1659 C CA . LEU A 1 201 ? 10.539 -9.136 -12.102 1.00 88.69 201 LEU A CA 1
ATOM 1660 C C . LEU A 1 201 ? 10.043 -7.722 -11.830 1.00 88.69 201 LEU A C 1
ATOM 1662 O O . LEU A 1 201 ? 10.009 -7.279 -10.679 1.00 88.69 201 LEU A O 1
ATOM 1666 N N . ARG A 1 202 ? 9.534 -7.057 -12.864 1.00 89.88 202 ARG A N 1
ATOM 1667 C CA . ARG A 1 202 ? 8.749 -5.832 -12.713 1.00 89.88 202 ARG A CA 1
ATOM 1668 C C . ARG A 1 202 ? 7.303 -6.093 -13.098 1.00 89.88 202 ARG A C 1
ATOM 1670 O O . ARG A 1 202 ? 6.997 -6.506 -14.213 1.00 89.88 202 ARG A O 1
ATOM 1677 N N . ILE A 1 203 ? 6.387 -5.819 -12.180 1.00 91.50 203 ILE A N 1
ATOM 1678 C CA . ILE A 1 203 ? 4.963 -5.768 -12.495 1.00 91.50 203 ILE A CA 1
ATOM 1679 C C . ILE A 1 203 ? 4.665 -4.367 -13.015 1.00 91.50 203 ILE A C 1
ATOM 1681 O O . ILE A 1 203 ? 4.793 -3.392 -12.276 1.00 91.50 203 ILE A O 1
ATOM 1685 N N . LYS A 1 204 ? 4.258 -4.268 -14.280 1.00 92.75 204 LYS A N 1
ATOM 1686 C CA . LYS A 1 204 ? 3.744 -3.038 -14.878 1.00 92.75 204 LYS A CA 1
ATOM 1687 C C . LYS A 1 204 ? 2.229 -3.008 -14.787 1.00 92.75 204 LYS A C 1
ATOM 1689 O O . LYS A 1 204 ? 1.566 -3.950 -15.214 1.00 92.75 204 LYS A O 1
ATOM 1694 N N . ILE A 1 205 ? 1.697 -1.904 -14.287 1.00 94.31 205 ILE A N 1
ATOM 1695 C CA . ILE A 1 205 ? 0.270 -1.607 -14.259 1.00 94.31 205 ILE A CA 1
ATOM 1696 C C . ILE A 1 205 ? 0.037 -0.435 -15.206 1.00 94.31 205 ILE A C 1
ATOM 1698 O 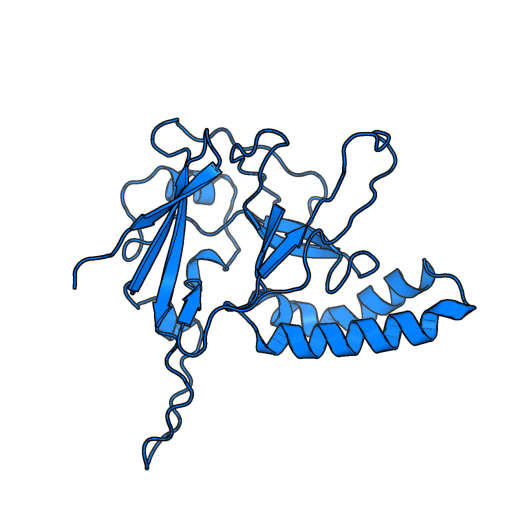O . ILE A 1 205 ? 0.579 0.648 -15.001 1.00 94.31 205 ILE A O 1
ATOM 1702 N N . ASP A 1 206 ? -0.719 -0.664 -16.274 1.00 94.31 206 ASP A N 1
ATOM 1703 C CA . ASP A 1 206 ? -1.067 0.379 -17.236 1.00 94.31 206 ASP A CA 1
ATOM 1704 C C . ASP A 1 206 ? -2.024 1.403 -16.616 1.00 94.31 206 ASP A C 1
ATOM 1706 O O . ASP A 1 206 ? -3.022 1.031 -15.997 1.00 94.31 206 ASP A O 1
ATOM 1710 N N . GLY A 1 207 ? -1.744 2.695 -16.790 1.00 92.75 207 GLY A N 1
ATOM 1711 C CA . GLY A 1 207 ? -2.511 3.733 -16.113 1.00 92.75 207 GLY A CA 1
ATOM 1712 C C . GLY A 1 207 ? -3.905 3.962 -16.668 1.00 92.75 207 GLY A C 1
ATOM 1713 O O . GLY A 1 207 ? -4.788 4.359 -15.917 1.00 92.75 207 GLY A O 1
ATOM 1714 N N . LYS A 1 208 ? -4.155 3.662 -17.944 1.00 93.50 208 LYS A N 1
ATOM 1715 C CA . LYS A 1 208 ? -5.477 3.863 -18.551 1.00 93.50 208 LYS A CA 1
ATOM 1716 C C . LYS A 1 208 ? -6.385 2.647 -18.417 1.00 93.50 208 LYS A C 1
ATOM 1718 O O . LYS A 1 208 ? -7.597 2.775 -18.459 1.00 93.50 208 LYS A O 1
ATOM 1723 N N . THR A 1 209 ? -5.824 1.453 -18.322 1.00 93.19 209 THR A N 1
ATOM 1724 C CA . THR A 1 209 ? -6.616 0.215 -18.330 1.00 93.19 209 THR A CA 1
ATOM 1725 C C . THR A 1 209 ? -6.551 -0.541 -17.013 1.00 93.19 209 THR A C 1
ATOM 1727 O O . THR A 1 209 ? -7.322 -1.476 -16.816 1.00 93.19 209 THR A O 1
ATOM 1730 N N . GLY A 1 210 ? -5.595 -0.208 -16.141 1.00 90.62 210 GLY A N 1
ATOM 1731 C CA . GLY A 1 210 ? -5.269 -1.012 -14.965 1.00 90.62 210 GLY A CA 1
ATOM 1732 C C . GLY A 1 210 ? -4.682 -2.379 -15.318 1.00 90.62 210 GLY A C 1
ATOM 1733 O O . GLY A 1 210 ? -4.486 -3.211 -14.431 1.00 90.62 210 GLY A O 1
ATOM 1734 N N . LYS A 1 211 ? -4.413 -2.650 -16.605 1.00 93.25 211 LYS A N 1
ATOM 1735 C CA . LYS A 1 211 ? -3.928 -3.949 -17.061 1.00 93.25 211 LYS A CA 1
ATOM 1736 C C . LYS A 1 211 ? -2.556 -4.222 -16.465 1.00 93.25 211 LYS A C 1
ATOM 1738 O O . LYS A 1 211 ? -1.631 -3.419 -16.589 1.00 93.25 211 LYS A O 1
ATOM 1743 N N . VAL A 1 212 ? -2.426 -5.406 -15.881 1.00 92.25 212 VAL A N 1
ATOM 1744 C CA . VAL A 1 212 ? -1.193 -5.877 -15.260 1.00 92.25 212 VAL A CA 1
ATOM 1745 C C . VAL A 1 212 ? -0.395 -6.705 -16.261 1.00 92.25 212 VAL A C 1
ATOM 1747 O O . VAL A 1 212 ? -0.932 -7.609 -16.899 1.00 92.25 212 VAL A O 1
ATOM 1750 N N . THR A 1 213 ? 0.891 -6.396 -16.407 1.00 93.88 213 THR A 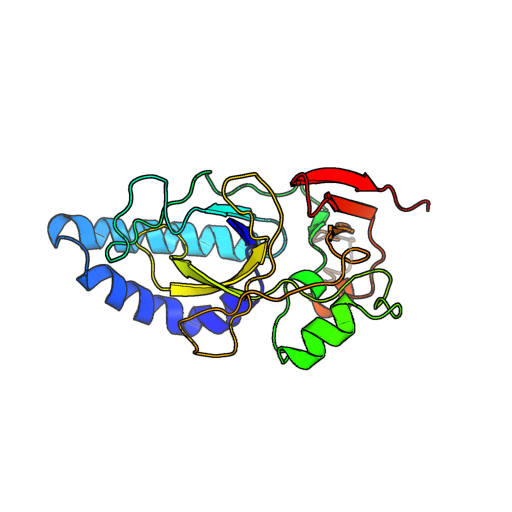N 1
ATOM 1751 C CA . THR A 1 213 ? 1.836 -7.138 -17.249 1.00 93.88 213 THR A CA 1
ATOM 1752 C C . THR A 1 213 ? 3.106 -7.424 -16.462 1.00 93.88 213 THR A C 1
ATOM 1754 O O . THR A 1 213 ? 3.660 -6.535 -15.821 1.00 93.88 213 THR A O 1
ATOM 1757 N N . ALA A 1 214 ? 3.578 -8.664 -16.521 1.00 90.75 214 ALA A N 1
ATOM 1758 C CA . ALA A 1 214 ? 4.869 -9.052 -15.977 1.00 90.75 214 ALA A CA 1
ATOM 1759 C C . ALA A 1 214 ? 5.964 -8.737 -17.007 1.00 90.75 214 ALA A C 1
ATOM 1761 O O . ALA A 1 214 ? 5.939 -9.265 -18.117 1.00 90.75 214 ALA A O 1
ATOM 1762 N N . LEU A 1 215 ? 6.907 -7.876 -16.640 1.00 87.50 215 LEU A N 1
ATOM 1763 C CA . LEU A 1 215 ? 8.124 -7.608 -17.393 1.00 87.50 215 LEU A CA 1
ATOM 1764 C C . LEU A 1 215 ? 9.236 -8.426 -16.745 1.00 87.50 215 LEU A C 1
ATOM 1766 O O . LEU A 1 215 ? 9.609 -8.165 -15.599 1.00 87.50 215 LEU A O 1
ATOM 1770 N N . LYS A 1 216 ? 9.703 -9.459 -17.447 1.00 73.62 216 LYS A N 1
ATOM 1771 C CA . LYS A 1 216 ? 10.904 -10.175 -17.028 1.00 73.62 216 LYS A CA 1
ATOM 1772 C C . LYS A 1 216 ? 12.091 -9.276 -17.320 1.00 73.62 216 LYS A C 1
ATOM 1774 O O . LYS A 1 216 ? 12.251 -8.836 -18.455 1.00 73.62 216 LYS A O 1
ATOM 1779 N N . ASP A 1 217 ? 12.874 -9.014 -16.291 1.00 64.69 217 ASP A N 1
ATOM 1780 C CA . ASP A 1 217 ? 14.177 -8.407 -16.469 1.00 64.69 217 ASP A CA 1
ATOM 1781 C C . ASP A 1 217 ? 15.106 -9.550 -16.896 1.00 64.69 217 ASP A C 1
ATOM 1783 O O . ASP A 1 217 ? 15.165 -10.585 -16.229 1.00 64.69 217 ASP A O 1
ATOM 1787 N N . GLU A 1 218 ? 15.677 -9.450 -18.098 1.00 45.94 218 GLU A N 1
ATOM 1788 C CA . GLU A 1 218 ? 16.621 -10.450 -18.605 1.00 45.94 218 GLU A CA 1
ATOM 1789 C C . GLU A 1 218 ? 17.876 -10.417 -17.719 1.00 45.94 218 GLU A C 1
ATOM 1791 O O . GLU A 1 218 ? 18.425 -9.341 -17.485 1.00 45.94 218 GLU A O 1
ATOM 1796 N N . PHE A 1 219 ? 18.266 -11.581 -17.186 1.00 46.47 219 PHE A N 1
ATOM 1797 C CA . PHE A 1 219 ? 19.525 -11.779 -16.459 1.00 46.47 219 PHE A CA 1
ATOM 1798 C C . PHE A 1 219 ? 20.676 -12.006 -17.435 1.00 46.47 219 PHE A C 1
ATOM 1800 O O . PHE A 1 219 ? 20.452 -12.756 -18.416 1.00 46.47 219 PHE A O 1
#

Radius of gyration: 18.23 Å; chains: 1; bounding box: 52×41×46 Å

Sequence (219 aa):
YMFFVTTNVYWERNNFQTRLNLAAREQPSAETERFLQSSKLLWTNLIQQQYTAYAIYADRTVGDQPSQKRPRYLTEWKTLPEGVMFHPYKLTNNLSMSDWMSLKTNRYRVQGVEAPLPQMTFRFPNSKGPEFHFPCIAFNYRGELFFPYLEGNNTTPSILNVPVEYNFELLPIIKASGFYSTPVETVEITPKTAVDKEPLLRIKIDGKTGKVTALKDEF

pLDDT: mean 81.46, std 14.56, range [31.88, 94.31]

Secondary structure (DSSP, 8-state):
-EEE--THHHHHHHHHHHHHHHHHTTS-TTTHHHHHHHHHHHHHHHHTTTTTEEEEEES--TT--TT----EESS--EEPPTTEEE-GGGG-----HHHHHHHHH-S--BTTB-SPPPEEEEE-SSTTSPEEEEEEEEE-TTS-EEEEE--TT-SSPEEE---GGG-EEEEEEEE-------SS------HHHHTTPPPSEEEEEETTT--EEEEEPP-